Protein AF-A0A950SBV5-F1 (afdb_monomer_lite)

Radius of gyration: 19.67 Å; chains: 1; bounding box: 44×30×52 Å

Secondary structure (DSSP, 8-state):
-PEEEEEEE-TT-HHHHHHHHHHHHHHHHS---EEEEEEEGGG-HHHHHHHTT---EEEETTEEEEES---HHHHHHHHHHHHHHHHHHHSPPPP--TTPPPP-THHHHHHHHHH-TT-EEETTTEEEEEEE-SSHHHHHHHHHHHHHHHHHHT---EEEEETTEEEEEE-BTTTTB--HHHHHHHHHHT-

Sequence (191 aa):
MTHEVTFYTRRDCSLCDAAEAAVRAATVLHHLPLSISLVDIDDDPTLQAKFTDDVPVIYVDGVEAFRHRVTADELADWIAKREPRRSLAQETCVPCRGGVSPLKGKELTALAKELGGDWRIIDEHHLEKEFTFPDFAQALAFTNRIGAIAEEQGHHPDIYLAWGKVRVTIWTHKAGGLTRADFVLAAKMDQ

Foldseek 3Di:
DEKEKEWAAAPPDPLQVQAVVQCVVLCVPVVHRYDYHYHHQVVPPVSCVVCPPFDGFMDINNHGQDTSHDHSVRVNVSCVQLVLLVVLQPDAQDALDADDAQDDDPVVVVLCSSLDDPWDQDPQFKIKDKAFAQFQVVQVVLVVVLVVLCVRRVADWDWDGDTRMIMTIHARVSNRGHDSSRSSSSSNSVD

Structure (mmCIF, N/CA/C/O backbone):
data_AF-A0A950SBV5-F1
#
_entry.id   AF-A0A950SBV5-F1
#
loop_
_atom_site.group_PDB
_atom_site.id
_atom_site.type_symbol
_atom_site.label_atom_id
_atom_site.label_alt_id
_atom_site.label_comp_id
_atom_site.label_asym_id
_atom_site.label_entity_id
_atom_site.label_seq_id
_atom_site.pdbx_PDB_ins_code
_atom_site.Cartn_x
_atom_site.Cartn_y
_atom_site.Cartn_z
_atom_site.occupancy
_atom_site.B_iso_or_equiv
_atom_site.auth_seq_id
_atom_site.auth_comp_id
_atom_site.auth_asym_id
_atom_site.auth_atom_id
_atom_site.pdbx_PDB_model_num
ATOM 1 N N . MET A 1 1 ? 9.958 -13.978 6.511 1.00 72.88 1 MET A N 1
ATOM 2 C CA . MET A 1 1 ? 9.046 -14.169 5.361 1.00 72.88 1 MET A CA 1
ATOM 3 C C . MET A 1 1 ? 9.849 -13.906 4.106 1.00 72.88 1 MET A C 1
ATOM 5 O O . MET A 1 1 ? 10.695 -13.036 4.183 1.00 72.88 1 MET A O 1
ATOM 9 N N . THR A 1 2 ? 9.664 -14.651 3.017 1.00 88.00 2 THR A N 1
ATOM 10 C CA . THR A 1 2 ? 10.448 -14.440 1.785 1.00 88.00 2 THR A CA 1
ATOM 11 C C . THR A 1 2 ? 9.828 -13.318 0.951 1.00 88.00 2 THR A C 1
ATOM 13 O O . THR A 1 2 ? 8.622 -13.355 0.718 1.00 88.00 2 THR A O 1
ATOM 16 N N . HIS A 1 3 ? 10.623 -12.343 0.508 1.00 91.44 3 HIS A N 1
ATOM 17 C CA . HIS A 1 3 ? 10.165 -11.279 -0.393 1.00 91.44 3 HIS A CA 1
ATOM 18 C C . HIS A 1 3 ? 10.291 -11.707 -1.849 1.00 91.44 3 HIS A C 1
ATOM 20 O O . HIS A 1 3 ? 11.324 -12.248 -2.249 1.00 91.44 3 HIS A O 1
ATOM 26 N N . GLU A 1 4 ? 9.267 -11.439 -2.649 1.00 94.56 4 GLU A N 1
ATOM 27 C CA . GLU A 1 4 ? 9.317 -11.690 -4.088 1.00 94.56 4 GLU A CA 1
ATOM 28 C C . GLU A 1 4 ? 9.929 -10.485 -4.792 1.00 94.56 4 GLU A C 1
ATOM 30 O O . GLU A 1 4 ? 9.439 -9.368 -4.655 1.00 94.56 4 GLU A O 1
ATOM 35 N N . VAL A 1 5 ? 10.999 -10.699 -5.552 1.00 97.19 5 VAL A N 1
ATOM 36 C CA . VAL A 1 5 ? 11.679 -9.648 -6.308 1.00 97.19 5 VAL A CA 1
ATOM 37 C C . VAL A 1 5 ? 11.631 -10.000 -7.785 1.00 97.19 5 VAL A C 1
ATOM 39 O O . VAL A 1 5 ? 12.221 -10.989 -8.211 1.00 97.19 5 VAL A O 1
ATOM 42 N N . THR A 1 6 ? 10.932 -9.192 -8.575 1.00 97.94 6 THR A N 1
ATOM 43 C CA . THR A 1 6 ? 10.870 -9.350 -10.032 1.00 97.94 6 THR A CA 1
ATOM 44 C C . THR A 1 6 ? 11.693 -8.262 -10.695 1.00 97.94 6 THR A C 1
ATOM 46 O O . THR A 1 6 ? 11.443 -7.076 -10.486 1.00 97.94 6 THR A O 1
ATOM 49 N N . PHE A 1 7 ? 12.653 -8.667 -11.514 1.00 97.81 7 PHE A N 1
ATOM 50 C CA . PHE A 1 7 ? 13.389 -7.773 -12.389 1.00 97.81 7 PHE A CA 1
ATOM 51 C C . PHE A 1 7 ? 12.789 -7.827 -13.782 1.00 97.81 7 PHE A C 1
ATOM 53 O O . PHE A 1 7 ? 12.691 -8.900 -14.370 1.00 97.81 7 PHE A O 1
ATOM 60 N N . TYR A 1 8 ? 12.466 -6.664 -14.326 1.00 97.88 8 TYR A N 1
ATOM 61 C CA . TYR A 1 8 ? 12.305 -6.491 -15.760 1.00 97.88 8 TYR A CA 1
ATOM 62 C C . TYR A 1 8 ? 13.653 -6.068 -16.323 1.00 97.88 8 TYR A C 1
ATOM 64 O O . TYR A 1 8 ? 14.152 -4.988 -16.000 1.00 97.88 8 TYR A O 1
ATOM 72 N N . THR A 1 9 ? 14.260 -6.957 -17.095 1.00 96.94 9 THR A N 1
ATOM 73 C CA . THR A 1 9 ? 15.586 -6.813 -17.692 1.00 96.94 9 THR A CA 1
ATOM 74 C C . THR A 1 9 ? 15.463 -6.786 -19.208 1.00 96.94 9 THR A C 1
ATOM 76 O O . THR A 1 9 ? 14.376 -6.930 -19.755 1.00 96.94 9 THR A O 1
ATOM 79 N N . ARG A 1 10 ? 16.582 -6.580 -19.892 1.00 96.12 10 ARG A N 1
ATOM 80 C CA . ARG A 1 10 ? 16.693 -6.715 -21.346 1.00 96.12 10 ARG A CA 1
ATOM 81 C C . ARG A 1 10 ? 18.015 -7.384 -21.685 1.00 96.12 10 ARG A C 1
ATOM 83 O O . ARG A 1 10 ? 18.909 -7.438 -20.829 1.00 96.12 10 ARG A O 1
ATOM 90 N N . ARG A 1 11 ? 18.179 -7.816 -22.931 1.00 93.88 11 ARG A N 1
ATOM 91 C CA . ARG A 1 11 ? 19.435 -8.424 -23.390 1.00 93.88 11 ARG A CA 1
ATOM 92 C C . ARG A 1 11 ? 20.586 -7.419 -23.365 1.00 93.88 11 ARG A C 1
ATOM 94 O O . ARG A 1 11 ? 20.391 -6.223 -23.569 1.00 93.88 11 ARG A O 1
ATOM 101 N N . ASP A 1 12 ? 21.789 -7.922 -23.095 1.00 92.00 12 ASP A N 1
ATOM 102 C CA . ASP A 1 12 ? 23.040 -7.149 -23.095 1.00 92.00 12 ASP A CA 1
ATOM 103 C C . ASP A 1 12 ? 23.022 -5.900 -22.179 1.00 92.00 12 ASP A C 1
ATOM 105 O O . ASP A 1 12 ? 23.583 -4.848 -22.492 1.00 92.00 12 ASP A O 1
ATOM 109 N N . CYS A 1 13 ? 22.379 -6.014 -21.013 1.00 92.88 13 CYS A N 1
ATOM 110 C CA . CYS A 1 13 ? 22.177 -4.919 -20.066 1.00 92.88 13 CYS A CA 1
ATOM 111 C C . CYS A 1 13 ? 23.110 -5.007 -18.846 1.00 92.88 13 CYS A C 1
ATOM 113 O O . CYS A 1 13 ? 22.784 -5.621 -17.833 1.00 92.88 13 CYS A O 1
ATOM 115 N N . SER A 1 14 ? 24.230 -4.282 -18.878 1.00 94.31 14 SER A N 1
ATOM 116 C CA . SER A 1 14 ? 25.184 -4.244 -17.753 1.00 94.31 14 SER A CA 1
ATOM 117 C C . SER A 1 14 ? 24.608 -3.647 -16.461 1.00 94.31 14 SER A C 1
ATOM 119 O O . SER A 1 14 ? 25.021 -4.011 -15.360 1.00 94.31 14 SER A O 1
ATOM 121 N N . LEU A 1 15 ? 23.634 -2.736 -16.573 1.00 95.44 15 LEU A N 1
ATOM 122 C CA . LEU A 1 15 ? 22.909 -2.205 -15.415 1.00 95.44 15 LEU A CA 1
ATOM 123 C C . LEU A 1 15 ? 22.036 -3.276 -14.754 1.00 95.44 15 LEU A C 1
ATOM 125 O O . LEU A 1 15 ? 21.903 -3.279 -13.532 1.00 95.44 15 LEU A O 1
ATOM 129 N N . CYS A 1 16 ? 21.472 -4.188 -15.547 1.00 95.06 16 CYS A N 1
ATOM 130 C CA . CYS A 1 16 ? 20.655 -5.293 -15.066 1.00 95.06 16 CYS A CA 1
ATOM 131 C C . CYS A 1 16 ? 21.517 -6.266 -14.257 1.00 95.06 16 CYS A C 1
ATOM 133 O O . CYS A 1 16 ? 21.164 -6.574 -13.119 1.00 95.06 16 CYS A O 1
ATOM 135 N N . ASP A 1 17 ? 22.696 -6.624 -14.775 1.00 95.94 17 ASP A N 1
ATOM 136 C CA . ASP A 1 17 ? 23.667 -7.471 -14.071 1.00 95.94 17 ASP A CA 1
ATOM 137 C C . ASP A 1 17 ? 24.111 -6.844 -12.740 1.00 95.94 17 ASP A C 1
ATOM 139 O O . ASP A 1 17 ? 24.141 -7.503 -11.698 1.00 95.94 17 ASP A O 1
ATOM 143 N N . ALA A 1 18 ? 24.435 -5.545 -12.754 1.00 96.00 18 ALA A N 1
ATOM 144 C CA . ALA A 1 18 ? 24.877 -4.825 -11.563 1.00 9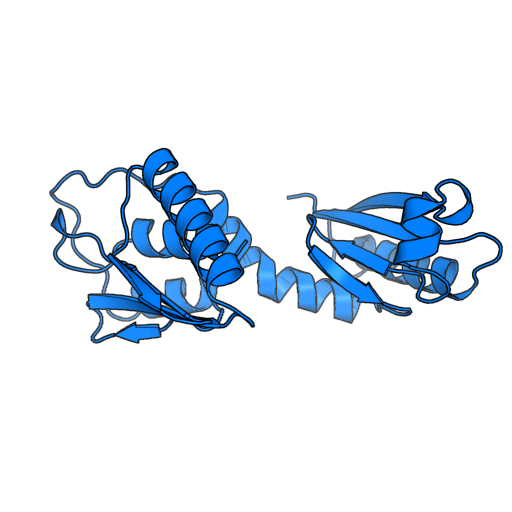6.00 18 ALA A CA 1
ATOM 145 C C . ALA A 1 18 ? 23.778 -4.749 -10.490 1.00 96.00 18 ALA A C 1
ATOM 147 O O . ALA A 1 18 ? 24.050 -4.958 -9.305 1.00 96.00 18 ALA A O 1
ATOM 148 N N . ALA A 1 19 ? 22.538 -4.467 -10.895 1.00 96.19 19 ALA A N 1
ATOM 149 C CA . ALA A 1 19 ? 21.404 -4.402 -9.984 1.00 96.19 19 ALA A CA 1
ATOM 150 C C . ALA A 1 19 ? 21.050 -5.782 -9.411 1.00 96.19 19 ALA A C 1
ATOM 152 O O . ALA A 1 19 ? 20.819 -5.905 -8.209 1.00 96.19 19 ALA A O 1
ATOM 153 N N . GLU A 1 20 ? 21.055 -6.830 -10.238 1.00 96.50 20 GLU A N 1
ATOM 154 C CA . GLU A 1 20 ? 20.831 -8.201 -9.780 1.00 96.50 20 GLU A CA 1
ATOM 155 C C . GLU A 1 20 ? 21.898 -8.619 -8.762 1.00 96.50 20 GLU A C 1
ATOM 157 O O . GLU A 1 20 ? 21.564 -9.135 -7.694 1.00 96.50 20 GLU A O 1
ATOM 162 N N . ALA A 1 21 ? 23.176 -8.344 -9.044 1.00 96.81 21 ALA A N 1
ATOM 163 C CA . ALA A 1 21 ? 24.270 -8.627 -8.122 1.00 96.81 21 ALA A CA 1
ATOM 164 C C . ALA A 1 21 ? 24.091 -7.904 -6.776 1.00 96.81 21 ALA A C 1
ATOM 166 O O . ALA A 1 21 ? 24.292 -8.514 -5.724 1.00 96.81 21 ALA A O 1
ATOM 167 N N . ALA A 1 22 ? 23.664 -6.638 -6.791 1.00 96.62 22 ALA A N 1
ATOM 168 C CA . ALA A 1 22 ? 23.399 -5.871 -5.577 1.00 96.62 22 ALA A CA 1
ATOM 169 C C . ALA A 1 22 ? 22.240 -6.454 -4.747 1.00 96.62 22 ALA A C 1
ATOM 171 O O . ALA A 1 22 ? 22.369 -6.615 -3.533 1.00 96.62 22 ALA A O 1
ATOM 172 N N . VAL A 1 23 ? 21.131 -6.838 -5.387 1.00 96.12 23 VAL A N 1
ATOM 173 C CA . VAL A 1 23 ? 19.997 -7.481 -4.699 1.00 96.12 23 VAL A CA 1
ATOM 174 C C . VAL A 1 23 ? 20.377 -8.858 -4.163 1.00 96.12 23 VAL A C 1
ATOM 176 O O . VAL A 1 23 ? 20.038 -9.19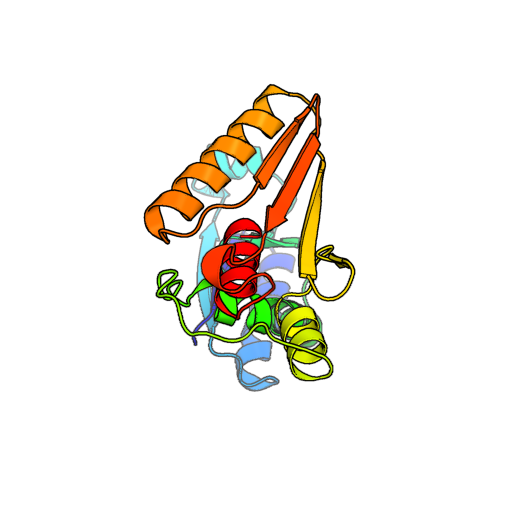5 -3.029 1.00 96.12 23 VAL A O 1
ATOM 179 N N . ARG A 1 24 ? 21.138 -9.652 -4.926 1.00 96.38 24 ARG A N 1
ATOM 180 C CA . ARG A 1 24 ? 21.679 -10.928 -4.438 1.00 96.38 24 ARG A CA 1
ATOM 181 C C . ARG A 1 24 ? 22.599 -10.719 -3.241 1.00 96.38 24 ARG A C 1
ATOM 183 O O . ARG A 1 24 ? 22.489 -11.471 -2.275 1.00 96.38 24 ARG A O 1
ATOM 190 N N . ALA A 1 25 ? 23.445 -9.689 -3.245 1.00 95.62 25 ALA A N 1
ATOM 191 C CA . ALA A 1 25 ? 24.296 -9.363 -2.103 1.00 95.62 25 ALA A CA 1
ATOM 192 C C . ALA A 1 25 ? 23.479 -9.046 -0.840 1.00 95.62 25 ALA A C 1
ATOM 194 O O . ALA A 1 25 ? 23.894 -9.424 0.255 1.00 95.62 25 ALA A O 1
ATOM 195 N N . ALA A 1 26 ? 22.291 -8.449 -0.976 1.00 94.38 26 ALA A N 1
ATOM 196 C CA . ALA A 1 26 ? 21.411 -8.159 0.156 1.00 94.38 26 ALA A CA 1
ATOM 197 C C . ALA A 1 26 ? 20.952 -9.425 0.912 1.00 94.38 26 ALA A C 1
ATOM 199 O O . ALA A 1 26 ? 20.770 -9.381 2.130 1.00 94.38 26 ALA A O 1
ATOM 200 N N . THR A 1 27 ? 20.848 -10.574 0.228 1.00 93.00 27 THR A N 1
ATOM 201 C CA . THR A 1 27 ? 20.530 -11.866 0.875 1.00 93.00 27 THR A CA 1
ATOM 202 C C . THR A 1 27 ? 21.600 -12.305 1.873 1.00 93.00 27 THR A C 1
ATOM 204 O O . THR A 1 27 ? 21.295 -12.953 2.872 1.00 93.00 27 THR A O 1
ATOM 207 N N . VAL A 1 28 ? 22.854 -11.919 1.628 1.00 93.81 28 VAL A N 1
ATOM 208 C CA . VAL A 1 28 ? 24.001 -12.264 2.470 1.00 93.81 28 VAL A CA 1
ATOM 209 C C . VAL A 1 28 ? 24.265 -11.164 3.491 1.00 93.81 28 VAL A C 1
ATOM 211 O O . VAL A 1 28 ? 24.348 -11.452 4.680 1.00 93.81 28 VAL A O 1
ATOM 214 N N . LEU A 1 29 ? 24.374 -9.912 3.036 1.00 93.50 29 LEU A N 1
ATOM 215 C CA . LEU A 1 29 ? 24.766 -8.769 3.865 1.00 93.50 29 LEU A CA 1
ATOM 216 C C . LEU A 1 29 ? 23.705 -8.392 4.905 1.00 93.50 29 LEU A C 1
ATOM 218 O O . LEU A 1 29 ? 24.055 -8.004 6.016 1.00 93.50 29 LEU A O 1
ATOM 222 N N . HIS A 1 30 ? 22.423 -8.541 4.562 1.00 93.50 30 HIS A N 1
ATOM 223 C CA . HIS A 1 30 ? 21.299 -8.184 5.434 1.00 93.50 30 HIS A CA 1
ATOM 224 C C . HIS A 1 30 ? 20.448 -9.393 5.835 1.00 93.50 30 HIS A C 1
ATOM 226 O O . HIS A 1 30 ? 19.394 -9.222 6.441 1.00 93.50 30 HIS A O 1
ATOM 232 N N . HIS A 1 31 ? 20.887 -10.613 5.501 1.00 91.81 31 HIS A N 1
ATOM 233 C CA . HIS A 1 31 ? 20.150 -11.854 5.762 1.00 91.81 31 HIS A CA 1
ATOM 234 C C . HIS A 1 31 ? 18.707 -11.839 5.232 1.00 91.81 31 HIS A C 1
ATOM 236 O O . HIS A 1 31 ? 17.817 -12.453 5.823 1.00 91.81 31 HIS A O 1
ATOM 242 N N . LEU A 1 32 ? 18.466 -11.134 4.122 1.00 89.12 32 LEU A N 1
ATOM 243 C CA . LEU A 1 32 ? 17.132 -10.992 3.553 1.00 89.12 32 LEU A CA 1
ATOM 244 C C . LEU A 1 32 ? 16.750 -12.251 2.760 1.00 89.12 32 LEU A C 1
ATOM 246 O O . LEU A 1 32 ? 17.399 -12.567 1.760 1.00 89.12 32 LEU A O 1
ATOM 250 N N . PRO A 1 33 ? 15.693 -12.979 3.152 1.00 91.88 33 PRO A N 1
ATOM 251 C CA . PRO A 1 33 ? 15.174 -14.074 2.341 1.00 91.88 33 PRO A CA 1
ATOM 252 C C . PRO A 1 33 ? 14.456 -13.506 1.106 1.00 91.88 33 PRO A C 1
ATOM 254 O O . PRO A 1 33 ? 13.356 -12.964 1.213 1.00 91.88 33 PRO A O 1
ATOM 257 N N . LEU A 1 34 ? 15.064 -13.640 -0.076 1.00 95.12 34 LEU A N 1
ATOM 258 C CA . LEU A 1 34 ? 14.518 -13.144 -1.345 1.00 95.12 34 LEU A CA 1
ATOM 259 C C . LEU A 1 34 ? 14.254 -14.296 -2.326 1.00 95.12 34 LEU A C 1
ATOM 261 O O . LEU A 1 34 ? 15.074 -15.203 -2.464 1.00 95.12 34 LEU A O 1
ATOM 265 N N . SER A 1 35 ? 13.134 -14.228 -3.042 1.00 96.19 35 SER A N 1
ATOM 266 C CA . SER A 1 35 ? 12.818 -15.052 -4.212 1.00 96.19 35 SER A CA 1
ATOM 267 C C . SER A 1 35 ? 12.930 -14.172 -5.453 1.00 96.19 35 SER A C 1
ATOM 269 O O . SER A 1 35 ? 12.118 -13.269 -5.634 1.00 96.19 35 SER A O 1
ATOM 271 N N . ILE A 1 36 ? 13.965 -14.382 -6.271 1.00 96.88 36 ILE A N 1
ATOM 272 C CA . ILE A 1 36 ? 14.286 -13.506 -7.409 1.00 96.88 36 ILE A CA 1
ATOM 273 C C . ILE A 1 36 ? 13.800 -14.141 -8.715 1.00 96.88 36 ILE A C 1
ATOM 275 O O . ILE A 1 36 ? 14.176 -15.272 -9.024 1.00 96.88 36 ILE A O 1
ATOM 279 N N . SER A 1 37 ? 13.029 -13.385 -9.495 1.00 97.31 37 SER A N 1
ATOM 280 C CA . SER A 1 37 ? 12.593 -13.721 -10.853 1.00 97.31 37 SER A CA 1
ATOM 281 C C . SER A 1 37 ? 13.097 -12.676 -11.845 1.00 97.31 37 SER A C 1
ATOM 283 O O . SER A 1 37 ? 13.049 -11.479 -11.561 1.00 97.31 37 SER A O 1
ATOM 285 N N . LEU A 1 38 ? 13.557 -13.121 -13.014 1.00 96.81 38 LEU A N 1
ATOM 286 C CA . LEU A 1 38 ? 14.021 -12.260 -14.102 1.00 96.81 38 LEU A CA 1
ATOM 287 C C . LEU A 1 38 ? 13.067 -12.399 -15.289 1.00 96.81 38 LEU A C 1
ATOM 289 O O . LEU A 1 38 ? 12.723 -13.515 -15.676 1.00 96.81 38 LEU A O 1
ATOM 293 N N . VAL A 1 39 ? 12.649 -11.272 -15.853 1.00 97.56 39 VAL A N 1
ATOM 294 C CA . VAL A 1 39 ? 11.755 -11.190 -17.009 1.00 97.56 39 VAL A CA 1
ATOM 295 C C . VAL A 1 39 ? 12.448 -10.356 -18.079 1.00 97.56 39 VAL A C 1
ATOM 297 O O . VAL A 1 39 ? 12.642 -9.158 -17.883 1.00 97.56 39 VAL A O 1
ATOM 300 N N . ASP A 1 40 ? 12.809 -10.987 -19.196 1.00 97.00 40 ASP A N 1
ATOM 301 C CA . ASP A 1 40 ? 13.353 -10.292 -20.365 1.00 97.00 40 ASP A CA 1
ATOM 302 C C . ASP A 1 40 ? 12.211 -9.583 -21.106 1.00 97.00 40 ASP A C 1
ATOM 304 O O . ASP A 1 40 ? 11.290 -10.221 -21.620 1.00 97.00 40 ASP A O 1
ATOM 308 N N . ILE A 1 41 ? 12.242 -8.251 -21.135 1.00 97.38 41 ILE A N 1
ATOM 309 C CA . ILE A 1 41 ? 11.216 -7.460 -21.819 1.00 97.38 41 ILE A CA 1
ATOM 310 C C . ILE A 1 41 ? 11.301 -7.597 -23.340 1.00 97.38 41 ILE A C 1
ATOM 312 O O . ILE A 1 41 ? 10.312 -7.320 -24.011 1.00 97.38 41 ILE A O 1
ATOM 316 N N . ASP A 1 42 ? 12.444 -8.015 -23.894 1.00 96.00 42 ASP A N 1
ATOM 317 C CA . ASP A 1 42 ? 12.611 -8.177 -25.342 1.00 96.00 42 ASP A CA 1
ATOM 318 C C . ASP A 1 42 ? 11.806 -9.372 -25.888 1.00 96.00 42 ASP A C 1
ATOM 320 O O . ASP A 1 42 ? 11.580 -9.466 -27.098 1.00 96.00 42 ASP A O 1
ATOM 324 N N . ASP A 1 43 ? 11.326 -10.255 -25.006 1.00 96.88 43 ASP A N 1
ATOM 325 C CA . ASP A 1 43 ? 10.461 -11.387 -25.349 1.00 96.88 43 ASP A CA 1
ATOM 326 C C . ASP A 1 43 ? 8.958 -11.023 -25.360 1.00 96.88 43 ASP A C 1
ATOM 328 O O . ASP A 1 43 ? 8.142 -11.806 -25.852 1.00 96.88 43 ASP A O 1
ATOM 332 N N . ASP A 1 44 ? 8.570 -9.839 -24.862 1.00 96.06 44 ASP A N 1
ATOM 333 C CA . ASP A 1 44 ? 7.174 -9.382 -24.793 1.00 96.06 44 ASP A CA 1
ATOM 334 C C . ASP A 1 44 ? 7.024 -7.940 -25.326 1.00 96.06 44 ASP A C 1
ATOM 336 O O . ASP A 1 44 ? 7.398 -6.979 -24.646 1.00 96.06 44 ASP A O 1
ATOM 340 N N . PRO A 1 45 ? 6.390 -7.739 -26.499 1.00 95.25 45 PRO A N 1
ATOM 341 C CA . PRO A 1 45 ? 6.183 -6.411 -27.084 1.00 95.25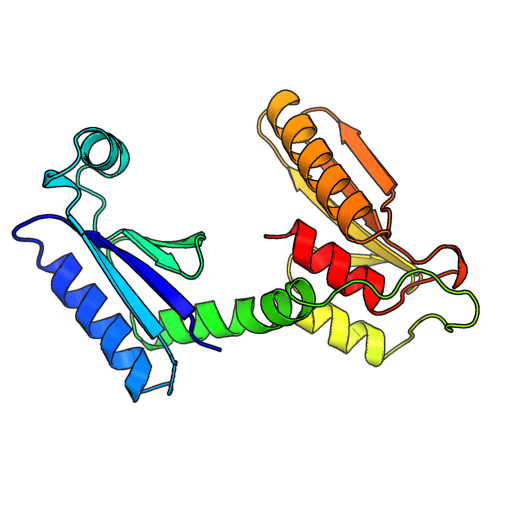 45 PRO A CA 1
ATOM 342 C C . PRO A 1 45 ? 5.442 -5.417 -26.176 1.00 95.25 45 PRO A C 1
ATOM 344 O O . PRO A 1 45 ? 5.651 -4.208 -26.275 1.00 95.25 45 PRO A O 1
ATOM 347 N N . THR A 1 46 ? 4.570 -5.902 -25.288 1.00 97.00 46 THR A N 1
ATOM 348 C CA . THR A 1 46 ? 3.832 -5.066 -24.331 1.00 97.00 46 THR A CA 1
ATOM 349 C C . THR A 1 46 ? 4.766 -4.549 -23.246 1.00 97.00 46 THR A C 1
ATOM 351 O O . THR A 1 46 ? 4.722 -3.366 -22.901 1.00 97.00 46 THR A O 1
ATOM 354 N N . LEU A 1 47 ? 5.629 -5.419 -22.714 1.00 95.00 47 LEU A N 1
ATOM 355 C CA . LEU A 1 47 ? 6.627 -5.035 -21.717 1.00 95.00 47 LEU A CA 1
ATOM 356 C C . LEU A 1 47 ? 7.710 -4.152 -22.333 1.00 95.00 47 LEU A C 1
ATOM 358 O O . LEU A 1 47 ? 8.095 -3.161 -21.714 1.00 95.00 47 LEU A O 1
ATOM 362 N N . GLN A 1 48 ? 8.126 -4.440 -23.566 1.00 95.56 48 GLN A N 1
ATOM 363 C CA . GLN A 1 48 ? 9.051 -3.597 -24.313 1.00 95.56 48 GLN A CA 1
ATOM 364 C C . GLN A 1 48 ? 8.482 -2.189 -24.522 1.00 95.56 48 GLN A C 1
ATOM 366 O O . GLN A 1 48 ? 9.168 -1.207 -24.257 1.00 95.56 48 GLN A O 1
ATOM 371 N N . ALA A 1 49 ? 7.212 -2.062 -24.917 1.00 93.69 49 ALA A N 1
ATOM 372 C CA . ALA A 1 49 ? 6.558 -0.759 -25.045 1.00 93.69 49 ALA A CA 1
ATOM 373 C C . ALA A 1 49 ? 6.400 -0.035 -23.696 1.00 93.69 49 ALA A C 1
ATOM 375 O O . ALA A 1 49 ? 6.463 1.192 -23.644 1.00 93.69 49 ALA A O 1
ATOM 376 N N . LYS A 1 50 ? 6.191 -0.782 -22.603 1.00 94.06 50 LYS A N 1
ATOM 377 C CA . LYS A 1 50 ? 6.026 -0.225 -21.254 1.00 94.06 50 LYS A CA 1
ATOM 378 C C . LYS A 1 50 ? 7.338 0.293 -20.667 1.00 94.06 50 LYS A C 1
ATOM 380 O O . LYS A 1 50 ? 7.339 1.347 -20.036 1.00 94.06 50 LYS A O 1
ATOM 385 N N . PHE A 1 51 ? 8.414 -0.477 -20.792 1.00 94.06 51 PHE A N 1
ATOM 386 C CA . PHE A 1 51 ? 9.670 -0.220 -20.088 1.00 94.06 51 PHE A CA 1
ATOM 387 C C . PHE A 1 51 ? 10.773 0.322 -20.992 1.00 94.06 51 PHE A C 1
ATOM 389 O O . PHE A 1 51 ? 11.641 1.025 -20.496 1.00 94.06 51 PHE A O 1
ATOM 396 N N . THR A 1 52 ? 10.705 0.095 -22.302 1.00 92.88 52 THR A N 1
ATOM 397 C CA . THR A 1 52 ? 11.640 0.623 -23.306 1.00 92.88 52 THR A CA 1
ATOM 398 C C . THR A 1 52 ? 13.112 0.462 -22.892 1.00 92.88 52 THR A C 1
ATOM 400 O O . THR A 1 52 ? 13.578 -0.665 -22.732 1.00 92.88 52 THR A O 1
ATOM 403 N N . ASP A 1 53 ? 13.841 1.561 -22.691 1.00 91.25 53 ASP A N 1
ATOM 404 C CA . ASP A 1 53 ? 15.235 1.563 -22.243 1.00 91.25 53 ASP A CA 1
ATOM 405 C C . ASP A 1 53 ? 15.382 1.749 -20.718 1.00 91.25 53 ASP A C 1
ATOM 407 O O . ASP A 1 53 ? 16.494 1.661 -20.196 1.00 91.25 53 ASP A O 1
ATOM 411 N N . ASP A 1 54 ? 14.279 1.947 -19.989 1.00 93.81 54 ASP A N 1
ATOM 412 C CA . ASP A 1 54 ? 14.242 2.223 -18.545 1.00 93.81 54 ASP A CA 1
ATOM 413 C C . ASP A 1 54 ? 14.386 0.949 -17.692 1.00 93.81 54 ASP A C 1
ATOM 415 O O . ASP A 1 54 ? 13.640 0.741 -16.734 1.00 93.81 54 ASP A O 1
ATOM 419 N N . VAL A 1 55 ? 15.333 0.071 -18.027 1.00 94.00 55 VAL A N 1
ATOM 420 C CA . VAL A 1 55 ? 15.621 -1.175 -17.295 1.00 94.00 55 VAL A CA 1
ATOM 421 C C . VAL A 1 55 ? 17.004 -1.137 -16.619 1.00 94.00 55 VAL A C 1
ATOM 423 O O . VAL A 1 55 ? 17.897 -0.423 -17.077 1.00 94.00 55 VAL A O 1
ATOM 426 N N . PRO A 1 56 ? 17.234 -1.896 -15.530 1.00 96.81 56 PRO A N 1
ATOM 427 C CA . PRO A 1 56 ? 16.286 -2.779 -14.851 1.00 96.81 56 PRO A CA 1
ATOM 428 C C . PRO A 1 56 ? 15.176 -2.015 -14.121 1.00 96.81 56 PRO A C 1
ATOM 430 O O . PRO A 1 56 ? 15.440 -0.998 -13.476 1.00 96.81 56 PRO A O 1
ATOM 433 N N . VAL A 1 57 ? 13.949 -2.539 -14.170 1.00 97.62 57 VAL A N 1
ATOM 434 C CA . VAL A 1 57 ? 12.865 -2.127 -13.262 1.00 97.62 57 VAL A CA 1
ATOM 435 C C . VAL A 1 57 ? 12.643 -3.229 -12.247 1.00 97.62 57 VAL A C 1
ATOM 437 O O . VAL A 1 57 ? 12.410 -4.378 -12.616 1.00 97.62 57 VAL A O 1
ATOM 440 N N . ILE A 1 58 ? 12.718 -2.883 -10.968 1.00 97.69 58 ILE A N 1
ATOM 441 C CA . ILE A 1 58 ? 12.685 -3.850 -9.877 1.00 97.69 58 ILE A CA 1
ATOM 442 C C . ILE A 1 58 ? 11.380 -3.681 -9.125 1.00 97.69 58 ILE A C 1
ATOM 444 O O . ILE A 1 58 ? 11.103 -2.616 -8.572 1.00 97.69 58 ILE A O 1
ATOM 448 N N . TYR A 1 59 ? 10.601 -4.750 -9.083 1.00 96.25 59 TYR A N 1
ATOM 449 C CA . TYR A 1 59 ? 9.405 -4.856 -8.268 1.00 96.25 59 TYR A CA 1
ATOM 450 C C . TYR A 1 59 ? 9.727 -5.705 -7.045 1.00 96.25 59 TYR A C 1
ATOM 452 O O . TYR A 1 59 ? 10.302 -6.781 -7.183 1.00 96.25 59 TYR A O 1
ATOM 460 N N . VAL A 1 60 ? 9.338 -5.239 -5.862 1.00 94.12 60 VAL A N 1
ATOM 461 C CA . VAL A 1 60 ? 9.431 -5.998 -4.612 1.00 94.12 60 VAL A CA 1
ATOM 462 C C . VAL A 1 60 ? 8.018 -6.168 -4.077 1.00 94.12 60 VAL A C 1
ATOM 464 O O . VAL A 1 60 ? 7.308 -5.186 -3.859 1.00 94.12 60 VAL A O 1
ATOM 467 N N . ASP A 1 61 ? 7.594 -7.419 -3.918 1.00 89.38 61 ASP A N 1
ATOM 468 C CA . ASP A 1 61 ? 6.253 -7.804 -3.476 1.00 89.38 61 ASP A CA 1
ATOM 469 C C . ASP A 1 61 ? 5.131 -7.148 -4.301 1.00 89.38 61 ASP A C 1
ATOM 471 O O . ASP A 1 61 ? 4.121 -6.695 -3.766 1.00 89.38 61 ASP A O 1
ATOM 475 N N . GLY A 1 62 ? 5.337 -7.056 -5.619 1.00 86.88 62 GLY A N 1
ATOM 476 C CA . GLY A 1 62 ? 4.377 -6.473 -6.561 1.00 86.88 62 GLY A CA 1
ATOM 477 C C . GLY A 1 62 ? 4.403 -4.944 -6.663 1.00 86.88 62 GLY A C 1
ATOM 478 O O . GLY A 1 62 ? 3.710 -4.394 -7.517 1.00 86.88 62 GLY A O 1
ATOM 479 N N . VAL A 1 63 ? 5.227 -4.248 -5.871 1.00 87.56 63 VAL A N 1
ATOM 480 C CA . VAL A 1 63 ? 5.379 -2.786 -5.939 1.00 87.56 63 VAL A CA 1
ATOM 481 C C . VAL A 1 63 ? 6.675 -2.418 -6.646 1.00 87.56 63 VAL A C 1
ATOM 483 O O . VAL A 1 63 ? 7.741 -2.908 -6.282 1.00 87.56 63 VAL A O 1
ATOM 486 N N . GLU A 1 64 ? 6.600 -1.513 -7.622 1.00 93.69 64 GLU A N 1
ATOM 487 C CA . GLU A 1 64 ? 7.788 -0.947 -8.264 1.00 93.69 64 GLU A CA 1
ATOM 488 C C . GLU A 1 64 ? 8.641 -0.199 -7.228 1.00 93.69 64 GLU A C 1
ATOM 490 O O . GLU A 1 64 ? 8.216 0.807 -6.657 1.00 93.69 64 GLU A O 1
ATOM 495 N N . ALA A 1 65 ? 9.829 -0.729 -6.952 1.00 93.50 65 ALA A N 1
ATOM 496 C CA . ALA A 1 65 ? 10.696 -0.273 -5.876 1.00 93.50 65 ALA A CA 1
ATOM 497 C C . ALA A 1 65 ? 11.858 0.579 -6.396 1.00 93.50 65 ALA A C 1
ATOM 499 O O . ALA A 1 65 ? 12.168 1.612 -5.803 1.00 93.50 65 ALA A O 1
ATOM 500 N N . PHE A 1 66 ? 12.480 0.168 -7.508 1.00 96.69 66 PHE A N 1
ATOM 501 C CA . PHE A 1 66 ? 13.682 0.810 -8.044 1.00 96.69 66 PHE A CA 1
ATOM 502 C C . PHE A 1 66 ? 13.720 0.779 -9.573 1.00 96.69 66 PHE A C 1
ATOM 504 O O . PHE A 1 66 ? 13.157 -0.115 -10.209 1.00 96.69 66 PHE A O 1
ATOM 511 N N . ARG A 1 67 ? 14.453 1.735 -10.153 1.00 96.00 67 ARG A N 1
ATOM 512 C CA . ARG A 1 67 ? 14.804 1.774 -11.577 1.00 96.00 67 ARG A CA 1
ATOM 513 C C . ARG A 1 67 ? 16.292 2.019 -11.752 1.00 96.00 67 ARG A C 1
ATOM 515 O O . ARG A 1 67 ? 16.867 2.836 -11.033 1.00 96.00 67 ARG A O 1
ATOM 522 N N . HIS A 1 68 ? 16.884 1.359 -12.744 1.00 95.31 68 HIS A N 1
ATOM 523 C CA . HIS A 1 68 ? 18.278 1.472 -13.191 1.00 95.31 68 HIS A CA 1
ATOM 524 C C . HIS A 1 68 ? 19.333 0.971 -12.200 1.00 95.31 68 HIS A C 1
ATOM 526 O O . HIS A 1 68 ? 20.291 0.316 -12.606 1.00 95.31 68 HIS A O 1
ATOM 532 N N . ARG A 1 69 ? 19.210 1.315 -10.916 1.00 94.19 69 ARG A N 1
ATOM 533 C CA . ARG A 1 69 ? 20.181 0.998 -9.870 1.00 94.19 69 ARG A CA 1
ATOM 534 C C . ARG A 1 69 ? 19.488 0.727 -8.547 1.00 94.19 69 ARG A C 1
ATOM 536 O O . ARG A 1 69 ? 18.432 1.278 -8.254 1.00 94.19 69 ARG A O 1
ATOM 543 N N . VAL A 1 70 ? 20.144 -0.106 -7.758 1.00 96.75 70 VAL A N 1
ATOM 544 C CA . VAL A 1 70 ? 19.827 -0.390 -6.365 1.00 96.75 70 VAL A CA 1
ATOM 545 C C . VAL A 1 70 ? 21.105 -0.900 -5.709 1.00 96.75 70 VAL A C 1
ATOM 547 O O . VAL A 1 70 ? 21.906 -1.586 -6.348 1.00 96.75 70 VAL A O 1
ATOM 550 N N . THR A 1 71 ? 21.312 -0.565 -4.447 1.00 97.56 71 THR A N 1
ATOM 551 C CA . THR A 1 71 ? 22.337 -1.158 -3.586 1.00 97.56 71 THR A CA 1
ATOM 552 C C . THR A 1 71 ? 21.699 -2.113 -2.578 1.00 97.56 71 THR A C 1
ATOM 554 O O . THR A 1 71 ? 20.492 -2.071 -2.336 1.00 97.56 71 THR A O 1
ATOM 557 N N . ALA A 1 72 ? 22.507 -2.986 -1.973 1.00 96.06 72 ALA A N 1
ATOM 558 C CA . ALA A 1 72 ? 22.024 -3.898 -0.938 1.00 96.06 72 ALA A CA 1
ATOM 559 C C . ALA A 1 72 ? 21.403 -3.142 0.253 1.00 96.06 72 ALA A C 1
ATOM 561 O O . ALA A 1 72 ? 20.315 -3.511 0.698 1.00 96.06 72 ALA A O 1
ATOM 562 N N . ASP A 1 73 ? 22.047 -2.052 0.687 1.00 95.50 73 ASP A N 1
ATOM 563 C CA . ASP A 1 73 ? 21.565 -1.197 1.776 1.00 95.50 73 ASP A CA 1
ATOM 564 C C . ASP A 1 73 ? 20.254 -0.490 1.402 1.00 95.50 73 ASP A C 1
ATOM 566 O O . ASP A 1 73 ? 19.308 -0.491 2.184 1.00 95.50 73 ASP A O 1
ATOM 570 N N . GLU A 1 74 ? 20.149 0.065 0.187 1.00 95.62 74 GLU A N 1
ATOM 571 C CA . GLU A 1 74 ? 18.916 0.717 -0.282 1.00 95.62 74 GLU A CA 1
ATOM 572 C C . GLU A 1 74 ? 17.733 -0.254 -0.323 1.00 95.62 74 GLU A C 1
ATOM 574 O O . GLU A 1 74 ? 16.624 0.108 0.081 1.00 95.62 74 GLU A O 1
ATOM 579 N N . LEU A 1 75 ? 17.958 -1.490 -0.782 1.00 95.38 75 LEU A N 1
ATOM 580 C CA . LEU A 1 75 ? 16.931 -2.527 -0.768 1.00 95.38 75 LEU A CA 1
ATOM 581 C C . LEU A 1 75 ? 16.531 -2.890 0.666 1.00 95.38 75 LEU A C 1
ATOM 583 O O . LEU A 1 75 ? 15.337 -2.968 0.960 1.00 95.38 75 LEU A O 1
ATOM 587 N N . ALA A 1 76 ? 17.505 -3.098 1.553 1.00 93.12 76 ALA A N 1
ATOM 588 C CA . ALA A 1 76 ? 17.245 -3.440 2.946 1.00 93.12 76 ALA A CA 1
ATOM 589 C C . ALA A 1 76 ? 16.461 -2.337 3.664 1.00 93.12 76 ALA A C 1
ATOM 591 O O . ALA A 1 76 ? 15.454 -2.621 4.311 1.00 93.12 76 ALA A O 1
ATOM 592 N N . ASP A 1 77 ? 16.850 -1.077 3.478 1.00 91.25 77 ASP A N 1
ATOM 593 C CA . ASP A 1 77 ? 16.144 0.082 4.018 1.00 91.25 77 ASP A CA 1
ATOM 594 C C . ASP A 1 77 ? 14.718 0.194 3.473 1.00 91.25 77 ASP A C 1
ATOM 596 O O . ASP A 1 77 ? 13.789 0.539 4.210 1.00 91.25 77 ASP A O 1
ATOM 600 N N . TRP A 1 78 ? 14.522 -0.074 2.180 1.00 91.25 78 TRP A N 1
ATOM 601 C CA . TRP A 1 78 ? 13.200 -0.048 1.557 1.00 91.25 78 TRP A CA 1
ATOM 602 C C . TRP A 1 78 ? 12.290 -1.135 2.132 1.00 91.25 78 TRP A C 1
ATOM 604 O O . TRP A 1 78 ? 11.144 -0.847 2.489 1.00 91.25 78 TRP A O 1
ATOM 614 N N . ILE A 1 79 ? 12.811 -2.359 2.273 1.00 89.38 79 ILE A N 1
ATOM 615 C CA . ILE A 1 79 ? 12.089 -3.496 2.851 1.00 89.38 79 ILE A CA 1
ATOM 616 C C . ILE A 1 79 ? 11.762 -3.210 4.318 1.00 89.38 79 ILE A C 1
ATOM 618 O O . ILE A 1 79 ? 10.594 -3.260 4.693 1.00 89.38 79 ILE A O 1
ATOM 622 N N . ALA A 1 80 ? 12.738 -2.794 5.126 1.00 85.06 80 ALA A N 1
ATOM 623 C CA . ALA A 1 80 ? 12.549 -2.520 6.550 1.00 85.06 80 ALA A CA 1
ATOM 624 C C . ALA A 1 80 ? 11.514 -1.412 6.821 1.00 85.06 80 ALA A C 1
ATOM 626 O O . ALA A 1 80 ? 10.781 -1.464 7.809 1.00 85.06 80 ALA A O 1
ATOM 627 N N . LYS A 1 81 ? 11.406 -0.410 5.938 1.00 81.12 81 LYS A N 1
ATOM 628 C CA . LYS A 1 81 ? 10.383 0.648 6.041 1.00 81.12 81 LYS A CA 1
ATOM 629 C C . LYS A 1 81 ? 8.967 0.156 5.724 1.00 81.12 81 LYS A C 1
ATOM 631 O O . LYS A 1 81 ? 8.005 0.823 6.100 1.00 81.12 81 LYS A O 1
ATOM 636 N N . ARG A 1 82 ? 8.822 -0.970 5.020 1.00 77.81 82 ARG A N 1
ATOM 637 C CA . ARG A 1 82 ? 7.538 -1.489 4.515 1.00 77.81 82 ARG A CA 1
ATOM 638 C C . ARG A 1 82 ? 7.101 -2.800 5.170 1.00 77.81 82 ARG A C 1
ATOM 640 O O . ARG A 1 82 ? 5.902 -3.061 5.234 1.00 77.81 82 ARG A O 1
ATOM 647 N N . GLU A 1 83 ? 8.034 -3.593 5.691 1.00 73.50 83 GLU A N 1
ATOM 648 C CA . GLU A 1 83 ? 7.776 -4.851 6.401 1.00 73.50 83 GLU A CA 1
ATOM 649 C C . GLU A 1 83 ? 6.771 -4.712 7.554 1.00 73.50 83 GLU A C 1
ATOM 651 O O . GLU A 1 83 ? 5.830 -5.509 7.592 1.00 73.50 83 GLU A O 1
ATOM 656 N N . PRO A 1 84 ? 6.881 -3.711 8.455 1.00 68.75 84 PRO A N 1
ATOM 657 C CA . PRO A 1 84 ? 5.946 -3.567 9.571 1.00 68.75 84 PRO A CA 1
ATOM 658 C C . PRO A 1 84 ? 4.498 -3.388 9.095 1.00 68.75 84 PRO A C 1
ATOM 660 O O . PRO A 1 84 ? 3.587 -4.065 9.572 1.00 68.75 84 PRO A O 1
ATOM 663 N N . ARG A 1 85 ? 4.290 -2.568 8.056 1.00 75.44 85 ARG A N 1
ATOM 664 C CA . ARG A 1 85 ? 2.970 -2.3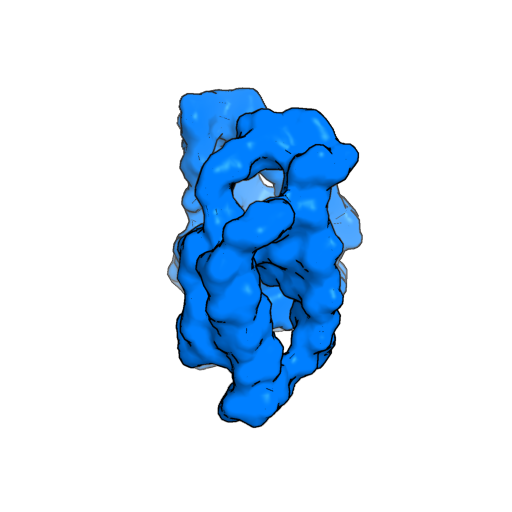91 7.440 1.00 75.44 85 ARG A CA 1
ATOM 665 C C . ARG A 1 85 ? 2.472 -3.682 6.801 1.00 75.44 85 ARG A C 1
ATOM 667 O O . ARG A 1 85 ? 1.294 -4.009 6.912 1.00 75.44 85 ARG A O 1
ATOM 674 N N . ARG A 1 86 ? 3.352 -4.428 6.130 1.00 72.25 86 ARG A N 1
ATOM 675 C CA . ARG A 1 86 ? 2.982 -5.696 5.491 1.00 72.25 86 ARG A CA 1
ATOM 676 C C . ARG A 1 86 ? 2.556 -6.744 6.519 1.00 72.25 86 ARG A C 1
ATOM 678 O O . ARG A 1 86 ? 1.590 -7.453 6.261 1.00 72.25 86 ARG A O 1
ATOM 685 N N . SER A 1 87 ? 3.217 -6.790 7.678 1.00 80.69 87 SER A N 1
ATOM 686 C CA . SER A 1 87 ? 2.821 -7.645 8.804 1.00 80.69 87 SER A CA 1
ATOM 687 C C . SER A 1 87 ? 1.393 -7.334 9.255 1.00 80.69 87 SER A C 1
ATOM 689 O O . SER A 1 87 ? 0.557 -8.234 9.274 1.00 80.69 87 SER A O 1
ATOM 691 N N . LEU A 1 88 ? 1.074 -6.056 9.508 1.00 83.56 88 LEU A N 1
ATOM 692 C CA . LEU A 1 88 ? -0.296 -5.639 9.834 1.00 83.56 88 LEU A CA 1
ATOM 693 C C . LEU A 1 88 ? -1.284 -6.022 8.730 1.00 83.56 88 LEU A C 1
ATOM 695 O O . LEU A 1 88 ? -2.357 -6.544 9.011 1.00 83.56 88 LEU A O 1
ATOM 699 N N . ALA A 1 89 ? -0.928 -5.800 7.467 1.00 82.44 89 ALA A N 1
ATOM 700 C CA . ALA A 1 89 ? -1.823 -6.058 6.348 1.00 82.44 89 ALA A CA 1
ATOM 701 C C . ALA A 1 89 ? -2.090 -7.557 6.093 1.00 82.44 89 ALA A C 1
ATOM 703 O O . ALA A 1 89 ? -3.074 -7.901 5.437 1.00 82.44 89 ALA A O 1
ATOM 704 N N . GLN A 1 90 ? -1.249 -8.460 6.603 1.00 83.25 90 GLN A N 1
ATOM 705 C CA . GLN A 1 90 ? -1.452 -9.912 6.516 1.00 83.25 90 GLN A CA 1
ATOM 706 C C . GLN A 1 90 ? -2.351 -10.464 7.626 1.00 83.25 90 GLN A C 1
ATOM 708 O O . GLN A 1 90 ? -2.879 -11.568 7.495 1.00 83.25 90 GLN A O 1
ATOM 713 N N . GLU A 1 91 ? -2.568 -9.709 8.701 1.00 83.94 91 GLU A N 1
ATOM 714 C CA . GLU A 1 91 ? -3.491 -10.111 9.757 1.00 83.94 91 GLU A CA 1
ATOM 715 C C . GLU A 1 91 ? -4.938 -10.119 9.247 1.00 83.94 91 GLU A C 1
ATOM 717 O O . GLU A 1 91 ? -5.316 -9.395 8.324 1.00 83.94 91 GLU A O 1
ATOM 722 N N . THR A 1 92 ? -5.774 -10.966 9.844 1.00 80.94 92 THR A N 1
ATOM 723 C CA . THR A 1 92 ? -7.226 -10.900 9.648 1.00 80.94 92 THR A CA 1
ATOM 724 C C . THR A 1 92 ? -7.801 -9.968 10.699 1.00 80.94 92 THR A C 1
ATOM 726 O O . THR A 1 92 ? -7.466 -10.098 11.880 1.00 80.94 92 THR A O 1
ATOM 729 N N . CYS A 1 93 ? -8.678 -9.047 10.300 1.00 78.81 93 CYS A N 1
ATOM 730 C CA . CYS A 1 93 ? -9.391 -8.232 11.274 1.00 78.81 93 CYS A CA 1
ATOM 731 C C . CYS A 1 93 ? -10.182 -9.151 12.206 1.00 78.81 93 CYS A C 1
ATOM 733 O O . CYS A 1 93 ? -11.013 -9.947 11.770 1.00 78.81 93 CYS A O 1
ATOM 735 N N . VAL A 1 94 ? -9.928 -9.047 13.510 1.00 74.12 94 VAL A N 1
ATOM 736 C CA . VAL A 1 94 ? -10.790 -9.701 14.490 1.00 74.12 94 VAL A CA 1
ATOM 737 C C . VAL A 1 94 ? -12.129 -8.963 14.437 1.00 74.12 94 VAL A C 1
ATOM 739 O O . VAL A 1 94 ? -12.142 -7.756 14.690 1.00 74.12 94 VAL A O 1
ATOM 742 N N . PRO A 1 95 ? -13.249 -9.641 14.114 1.00 62.94 95 PRO A N 1
ATOM 743 C CA . PRO A 1 95 ? -14.539 -8.980 13.987 1.00 62.94 95 PRO A CA 1
ATOM 744 C C . PRO A 1 95 ? -14.860 -8.199 15.252 1.00 62.94 95 PRO A C 1
ATOM 746 O O . PRO A 1 95 ? -14.545 -8.660 16.352 1.00 62.94 95 PRO A O 1
ATOM 749 N N . CYS A 1 96 ? -15.545 -7.066 15.100 1.00 63.56 96 CYS A N 1
ATOM 750 C CA . CYS A 1 96 ? -15.994 -6.227 16.205 1.00 63.56 96 CYS A CA 1
ATOM 751 C C . CYS A 1 96 ? -16.958 -7.005 17.129 1.00 63.56 96 CYS A C 1
ATOM 753 O O . CYS A 1 96 ? -18.189 -6.896 17.029 1.00 63.56 96 CYS A O 1
ATOM 755 N N . ARG A 1 97 ? -16.413 -7.816 18.038 1.00 62.56 97 ARG A N 1
ATOM 756 C CA . ARG A 1 97 ? -17.116 -8.396 19.180 1.00 62.56 97 ARG A CA 1
ATOM 757 C C . ARG A 1 97 ? -16.990 -7.370 20.301 1.00 62.56 97 ARG A C 1
ATOM 759 O O . ARG A 1 97 ? -15.896 -6.895 20.583 1.00 62.56 97 ARG A O 1
ATOM 766 N N . GLY A 1 98 ? -18.119 -6.948 20.868 1.00 62.28 98 GLY A N 1
ATOM 767 C CA . GLY A 1 98 ? -18.099 -5.993 21.979 1.00 62.28 98 GLY A CA 1
ATOM 768 C C . GLY A 1 98 ? -17.244 -6.516 23.140 1.00 62.28 98 GLY A C 1
ATOM 769 O O . GLY A 1 98 ? -17.095 -7.728 23.292 1.00 62.28 98 GLY A O 1
ATOM 770 N N . GLY A 1 99 ? -16.690 -5.606 23.944 1.00 69.88 99 GLY A N 1
ATOM 771 C CA . GLY A 1 99 ? -15.874 -5.949 25.118 1.00 69.88 99 GLY A CA 1
ATOM 772 C C . GLY A 1 99 ? -14.365 -5.732 24.962 1.00 69.88 99 GLY A C 1
ATOM 773 O O . GLY A 1 99 ? -13.628 -6.010 25.902 1.00 69.88 99 GLY A O 1
ATOM 774 N N . VAL A 1 100 ? -13.900 -5.217 23.820 1.00 79.50 100 VAL A N 1
ATOM 775 C CA . VAL A 1 100 ? -12.511 -4.760 23.651 1.00 79.50 100 VAL A CA 1
ATOM 776 C C . VAL A 1 100 ? -12.422 -3.281 24.020 1.00 79.50 100 VAL A C 1
ATOM 778 O O . VAL A 1 100 ? -13.167 -2.465 23.477 1.00 79.50 100 VAL A O 1
ATOM 781 N N . SER A 1 101 ? -11.518 -2.938 24.937 1.00 86.75 101 SER A N 1
ATOM 782 C CA . SER A 1 101 ? -11.230 -1.544 25.287 1.00 86.75 101 SER A CA 1
ATOM 783 C C . SER A 1 101 ? -10.405 -0.865 24.188 1.00 86.75 101 SER A C 1
ATOM 785 O O . SER A 1 101 ? -9.484 -1.496 23.662 1.00 86.75 101 SER A O 1
ATOM 787 N N . PRO A 1 102 ? -10.673 0.412 23.863 1.00 91.81 102 PRO A N 1
ATOM 788 C CA . PRO A 1 102 ? -9.827 1.176 22.958 1.00 91.81 102 PRO A CA 1
ATOM 789 C C . PRO A 1 102 ? -8.380 1.267 23.444 1.00 91.81 102 PRO A C 1
ATOM 791 O O . PRO A 1 102 ? -8.117 1.448 24.635 1.00 91.81 102 PRO A O 1
ATOM 794 N N . LEU A 1 103 ? -7.455 1.202 22.496 1.00 93.12 103 LEU A N 1
ATOM 795 C CA . LEU A 1 103 ? -6.031 1.429 22.696 1.00 93.12 103 LEU A CA 1
ATOM 796 C C . LEU A 1 103 ? -5.769 2.886 23.096 1.00 93.12 103 LEU A C 1
ATOM 798 O O . LEU A 1 103 ? -6.478 3.798 22.659 1.00 93.12 103 LEU A O 1
ATOM 802 N N . LYS A 1 104 ? -4.725 3.110 23.904 1.00 92.00 104 LYS A N 1
ATOM 803 C CA . LYS A 1 104 ? -4.319 4.438 24.392 1.00 92.00 104 LYS A CA 1
ATOM 804 C C . LYS A 1 104 ? -2.801 4.582 24.505 1.00 92.00 104 LYS A C 1
ATOM 806 O O . LYS A 1 104 ? -2.079 3.595 24.659 1.00 92.00 104 LYS A O 1
ATOM 811 N N . GLY A 1 105 ? -2.313 5.824 24.458 1.00 92.50 105 GLY A N 1
ATOM 812 C CA . GLY A 1 105 ? -0.924 6.171 24.754 1.00 92.50 105 GLY A CA 1
ATOM 813 C C . GLY A 1 105 ? 0.110 5.375 23.951 1.00 92.50 105 GLY A C 1
ATOM 814 O O . GLY A 1 105 ? 0.115 5.382 22.721 1.00 92.50 105 GLY A O 1
ATOM 815 N N . LYS A 1 106 ? 1.016 4.682 24.653 1.00 90.94 106 LYS A N 1
ATOM 816 C CA . LYS A 1 106 ? 2.186 4.025 24.041 1.00 90.94 106 LYS A CA 1
ATOM 817 C C . LYS A 1 106 ? 1.824 2.945 23.019 1.00 90.94 106 LYS A C 1
ATOM 819 O O . LYS A 1 106 ? 2.551 2.793 22.039 1.00 90.94 106 LYS A O 1
ATOM 824 N N . GLU A 1 107 ? 0.728 2.218 23.228 1.00 89.81 107 GLU A N 1
ATOM 825 C CA . GLU A 1 107 ? 0.284 1.168 22.302 1.00 89.81 107 GLU A CA 1
ATOM 826 C C . GLU A 1 107 ? -0.137 1.762 20.953 1.00 89.81 107 GLU A C 1
ATOM 828 O O . GLU A 1 107 ? 0.255 1.251 19.904 1.00 89.81 107 GLU A O 1
ATOM 833 N N . LEU A 1 108 ? -0.840 2.901 20.976 1.00 92.44 108 LEU A N 1
ATOM 834 C CA . LEU A 1 108 ? -1.198 3.642 19.766 1.00 92.44 108 LEU A CA 1
ATOM 835 C C . LEU A 1 108 ? 0.038 4.148 19.026 1.00 92.44 108 LEU A C 1
ATOM 837 O O . LEU A 1 108 ? 0.121 4.015 17.810 1.00 92.44 108 LEU A O 1
ATOM 841 N N . THR A 1 109 ? 1.014 4.710 19.744 1.00 89.31 109 THR A N 1
ATOM 842 C CA . THR A 1 109 ? 2.249 5.211 19.123 1.00 89.31 109 THR A CA 1
ATOM 843 C C . THR A 1 109 ? 3.043 4.092 18.446 1.00 89.31 109 THR A C 1
ATOM 845 O O . THR A 1 109 ? 3.577 4.295 17.356 1.00 89.31 109 THR A O 1
ATOM 848 N N . ALA A 1 110 ? 3.116 2.911 19.066 1.00 88.88 110 ALA A N 1
ATOM 849 C CA . ALA A 1 110 ? 3.800 1.758 18.486 1.00 88.88 110 ALA A CA 1
ATOM 850 C C . ALA A 1 110 ? 3.112 1.284 17.197 1.00 88.88 110 ALA A C 1
ATOM 852 O O . ALA A 1 110 ? 3.772 1.145 16.170 1.00 88.88 110 ALA A O 1
ATOM 853 N N . LEU A 1 111 ? 1.786 1.133 17.232 1.00 91.38 111 LEU A N 1
ATOM 854 C CA . LEU A 1 111 ? 0.986 0.733 16.074 1.00 91.38 111 LEU A CA 1
ATOM 855 C C . LEU A 1 111 ? 0.990 1.772 14.950 1.00 91.38 111 LEU A C 1
ATOM 857 O O . LEU A 1 111 ? 1.055 1.406 13.783 1.00 91.38 111 LEU A O 1
ATOM 861 N N . ALA A 1 112 ? 0.977 3.066 15.272 1.00 90.62 112 ALA A N 1
ATOM 862 C CA . ALA A 1 112 ? 1.108 4.123 14.271 1.00 90.62 112 ALA A CA 1
ATOM 863 C C . ALA A 1 112 ? 2.468 4.080 13.571 1.00 90.62 112 ALA A C 1
ATOM 865 O O . ALA A 1 112 ? 2.549 4.293 12.364 1.00 90.62 112 ALA A O 1
ATOM 866 N N . LYS A 1 113 ? 3.538 3.768 14.313 1.00 87.62 113 LYS A N 1
ATOM 867 C CA . LYS A 1 113 ? 4.870 3.578 13.734 1.00 87.62 113 LYS A CA 1
ATOM 868 C C . LYS A 1 113 ? 4.935 2.327 12.852 1.00 87.62 113 LYS A C 1
ATOM 870 O O . LYS A 1 113 ? 5.593 2.367 11.819 1.00 87.62 113 LYS A O 1
ATOM 875 N N . GLU A 1 114 ? 4.271 1.244 13.256 1.00 87.56 114 GLU A N 1
ATOM 876 C CA . GLU A 1 114 ? 4.167 -0.009 12.493 1.00 87.56 114 GLU A CA 1
ATOM 877 C C . GLU A 1 114 ? 3.362 0.181 11.196 1.00 87.56 114 GLU A C 1
ATOM 879 O O . GLU A 1 114 ? 3.802 -0.231 10.126 1.00 87.56 114 GLU A O 1
ATOM 884 N N . LEU A 1 115 ? 2.222 0.872 11.269 1.00 89.19 115 LEU A N 1
ATOM 885 C CA . LEU A 1 115 ? 1.396 1.226 10.114 1.00 89.19 115 LEU A CA 1
ATOM 886 C C . L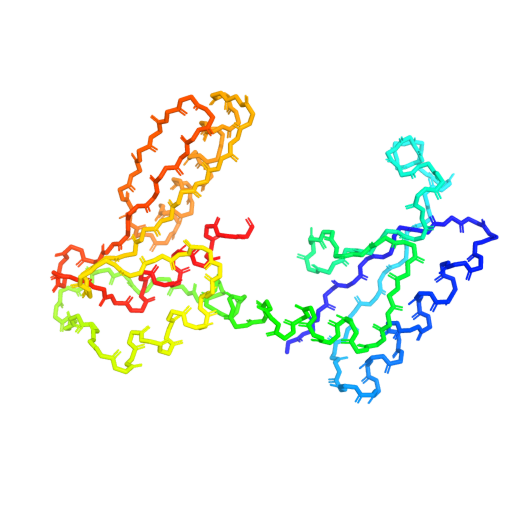EU A 1 115 ? 2.154 2.157 9.157 1.00 89.19 115 LEU A C 1
ATOM 888 O O . LEU A 1 115 ? 2.204 1.924 7.944 1.00 89.19 115 LEU A O 1
ATOM 892 N N . GLY A 1 116 ? 2.775 3.203 9.706 1.00 84.12 116 GLY A N 1
ATOM 893 C CA . GLY A 1 116 ? 3.437 4.251 8.941 1.00 84.12 116 GLY A CA 1
ATOM 894 C C . GLY A 1 116 ? 2.521 4.875 7.883 1.00 84.12 116 GLY A C 1
ATOM 895 O O . GLY A 1 116 ? 1.296 4.791 7.941 1.00 84.12 116 GLY A O 1
ATOM 896 N N . GLY A 1 117 ? 3.135 5.481 6.865 1.00 74.06 117 GLY A N 1
ATOM 897 C CA . GLY A 1 117 ? 2.381 6.194 5.829 1.00 74.06 117 GLY A CA 1
ATOM 898 C C . GLY A 1 117 ? 1.712 7.439 6.400 1.00 74.06 117 GLY A C 1
ATOM 899 O O . GLY A 1 117 ? 1.879 7.764 7.571 1.00 74.06 117 GLY A O 1
ATOM 900 N N . ASP A 1 118 ? 0.954 8.153 5.582 1.00 89.06 118 ASP A N 1
ATOM 901 C CA . ASP A 1 118 ? 0.357 9.428 6.001 1.00 89.06 118 ASP A CA 1
ATOM 902 C C . ASP A 1 118 ? -0.914 9.255 6.861 1.00 89.06 118 ASP A C 1
ATOM 904 O O . ASP A 1 118 ? -1.789 10.122 6.876 1.00 89.06 118 ASP A O 1
ATOM 908 N N . TRP A 1 119 ? -1.038 8.127 7.573 1.00 94.62 119 TRP A N 1
ATOM 909 C CA . TRP A 1 119 ? -2.117 7.870 8.523 1.00 94.62 119 TRP A CA 1
ATOM 910 C C . TRP A 1 119 ? -1.899 8.662 9.809 1.00 94.62 119 TRP A C 1
ATOM 912 O O . TRP A 1 119 ? -0.858 8.570 10.462 1.00 94.62 119 TRP A O 1
ATOM 922 N N . ARG A 1 120 ? -2.915 9.426 10.206 1.00 95.56 120 ARG A N 1
ATOM 923 C CA . ARG A 1 120 ? -2.891 10.262 11.408 1.00 95.56 120 ARG A CA 1
ATOM 924 C C . ARG A 1 120 ? -3.827 9.695 12.457 1.00 95.56 120 ARG A C 1
ATOM 926 O O . ARG A 1 120 ? -4.966 9.368 12.145 1.00 95.56 120 ARG A O 1
ATOM 933 N N . ILE A 1 121 ? -3.372 9.641 13.706 1.00 96.56 121 ILE A N 1
ATOM 934 C CA . ILE A 1 121 ? -4.262 9.424 14.849 1.00 96.56 121 ILE A CA 1
ATOM 935 C C . ILE A 1 121 ? -4.866 10.771 15.233 1.00 96.56 121 ILE A C 1
ATOM 937 O O . ILE A 1 121 ? -4.135 11.703 15.569 1.00 96.56 121 ILE A O 1
ATOM 941 N N . ILE A 1 122 ? -6.190 10.855 15.221 1.00 96.94 122 ILE A N 1
ATOM 942 C CA . ILE A 1 122 ? -6.939 12.039 15.633 1.00 96.94 122 ILE A CA 1
ATOM 943 C C . ILE A 1 122 ? -7.525 11.777 17.021 1.00 96.94 122 ILE A C 1
ATOM 945 O O . ILE A 1 122 ? -8.275 10.815 17.216 1.00 96.94 122 ILE A O 1
ATOM 949 N N . ASP A 1 123 ? -7.129 12.607 17.989 1.00 95.00 123 ASP A N 1
ATOM 950 C CA . ASP A 1 123 ? -7.619 12.622 19.377 1.00 95.00 123 ASP A CA 1
ATOM 951 C C . ASP A 1 123 ? -7.602 11.258 20.097 1.00 95.00 123 ASP A C 1
ATOM 953 O O . ASP A 1 123 ? -8.457 10.960 20.930 1.00 95.00 123 ASP A O 1
ATOM 957 N N . GLU A 1 124 ? -6.640 10.389 19.755 1.00 94.69 124 GLU A N 1
ATOM 958 C CA . GLU A 1 124 ? -6.582 8.988 20.215 1.00 94.69 124 GLU A CA 1
ATOM 959 C C . GLU A 1 124 ? -7.904 8.214 20.020 1.00 94.69 124 GLU A C 1
ATOM 961 O O . GLU A 1 124 ? -8.227 7.302 20.793 1.00 94.69 124 GLU A O 1
ATOM 966 N N . HIS A 1 125 ? -8.697 8.605 19.022 1.00 95.75 125 HIS A N 1
ATOM 967 C CA . HIS A 1 125 ? -10.027 8.061 18.773 1.00 95.75 125 HIS A CA 1
ATOM 968 C C . HIS A 1 125 ? -10.115 7.319 17.444 1.00 95.75 125 HIS A C 1
ATOM 970 O O . HIS A 1 125 ? -10.726 6.256 17.392 1.00 95.75 125 HIS A O 1
ATOM 976 N N . HIS A 1 126 ? -9.538 7.872 16.377 1.00 97.88 126 HIS A N 1
ATOM 977 C CA . HIS A 1 126 ? -9.642 7.303 15.036 1.00 97.88 126 HIS A CA 1
ATOM 978 C C . HIS A 1 126 ? -8.383 7.552 14.204 1.00 97.88 126 HIS A C 1
ATOM 980 O O . HIS A 1 126 ? -7.584 8.439 14.511 1.00 97.88 126 HIS A O 1
ATOM 986 N N . LEU A 1 127 ? -8.221 6.753 13.152 1.00 97.81 127 LEU A N 1
ATOM 987 C CA . LEU A 1 127 ? -7.225 6.953 12.109 1.00 97.81 127 LEU A CA 1
ATOM 988 C C . LEU A 1 127 ? -7.847 7.757 10.969 1.00 97.81 127 LEU A C 1
ATOM 990 O O . LEU A 1 127 ? -9.003 7.530 10.619 1.00 97.81 127 LEU A O 1
ATOM 994 N N . GLU A 1 128 ? -7.080 8.664 10.372 1.00 98.00 128 GLU A N 1
ATOM 995 C CA . GLU A 1 128 ? -7.477 9.404 9.175 1.00 98.00 128 GLU A CA 1
ATOM 996 C C . GLU A 1 128 ? -6.330 9.460 8.160 1.00 98.00 128 GLU A C 1
ATOM 998 O O . GLU A 1 128 ? -5.191 9.766 8.525 1.00 98.00 128 GLU A O 1
ATOM 1003 N N . LYS A 1 129 ? -6.635 9.217 6.882 1.00 97.38 129 LYS A N 1
ATOM 1004 C CA . LYS A 1 129 ? -5.721 9.463 5.759 1.00 97.38 129 LYS A CA 1
ATOM 1005 C C . LYS A 1 129 ? -6.471 10.002 4.549 1.00 97.38 129 LYS A C 1
ATOM 1007 O O . LYS A 1 129 ? -7.605 9.608 4.275 1.00 97.38 129 LYS A O 1
ATOM 1012 N N . GLU A 1 130 ? -5.818 10.897 3.818 1.00 97.56 130 GLU A N 1
ATOM 1013 C CA . GLU A 1 130 ? -6.300 11.427 2.546 1.00 97.56 130 GLU A CA 1
ATOM 1014 C C . GLU A 1 130 ? -5.444 10.894 1.392 1.00 97.56 130 GLU A C 1
ATOM 1016 O O . GLU A 1 130 ? -4.218 10.960 1.421 1.00 97.56 130 GLU A O 1
ATOM 1021 N N . PHE A 1 131 ? -6.112 10.367 0.372 1.00 96.00 131 PHE A N 1
ATOM 1022 C CA . PHE A 1 131 ? -5.532 9.866 -0.864 1.00 96.00 131 PHE A CA 1
ATOM 1023 C C . PHE A 1 131 ? -5.928 10.804 -2.003 1.00 96.00 131 PHE A C 1
ATOM 1025 O O . PHE A 1 131 ? -7.097 11.186 -2.114 1.00 96.00 131 PHE A O 1
ATOM 1032 N N . THR A 1 132 ? -4.968 11.160 -2.854 1.00 96.44 132 THR A N 1
ATOM 1033 C CA . THR A 1 132 ? -5.180 12.076 -3.981 1.00 96.44 132 THR A CA 1
ATOM 1034 C C . THR A 1 132 ? -5.054 11.344 -5.312 1.00 96.44 132 THR A C 1
ATOM 1036 O O . THR A 1 132 ? -4.253 10.425 -5.466 1.00 96.44 132 THR A O 1
ATOM 1039 N N . PHE A 1 133 ? -5.881 11.745 -6.271 1.00 96.31 133 PHE A N 1
ATOM 1040 C CA . PHE A 1 133 ? -6.012 11.142 -7.593 1.00 96.31 133 PHE A CA 1
ATOM 1041 C C . PHE A 1 133 ? -6.179 12.248 -8.640 1.00 96.31 133 PHE A C 1
ATOM 1043 O O . PHE A 1 133 ? -6.682 13.326 -8.319 1.00 96.31 133 PHE A O 1
ATOM 1050 N N . PRO A 1 134 ? -5.799 12.009 -9.903 1.00 93.69 134 PRO A N 1
ATOM 1051 C CA . PRO A 1 134 ? -5.911 13.028 -10.948 1.00 93.69 134 PRO A CA 1
ATOM 1052 C C . PRO A 1 134 ? -7.366 13.310 -11.372 1.00 93.69 134 PRO A C 1
ATOM 1054 O O . PRO A 1 134 ? -7.643 14.374 -11.922 1.00 93.69 134 PRO A O 1
ATOM 1057 N N . ASP A 1 135 ? -8.305 12.392 -11.112 1.00 93.00 135 ASP A N 1
ATOM 1058 C CA . ASP A 1 135 ? -9.714 12.523 -11.493 1.00 93.00 135 ASP A CA 1
ATOM 1059 C C . ASP A 1 135 ? -10.664 11.766 -10.540 1.00 93.00 135 ASP A C 1
ATOM 1061 O O . ASP A 1 135 ? -10.245 11.035 -9.637 1.00 93.00 135 ASP A O 1
ATOM 1065 N N . PHE A 1 136 ? -11.976 11.965 -10.715 1.00 98.00 136 PHE A N 1
ATOM 1066 C CA . PHE A 1 136 ? -13.000 11.290 -9.908 1.00 98.00 136 PHE A CA 1
ATOM 1067 C C . PHE A 1 136 ? -13.143 9.797 -10.210 1.00 98.00 136 PHE A C 1
ATOM 1069 O O . PHE A 1 136 ? -13.486 9.036 -9.309 1.00 98.00 136 PHE A O 1
ATOM 1076 N N . ALA A 1 137 ? -12.888 9.355 -11.443 1.00 97.81 137 ALA A N 1
ATOM 1077 C CA . ALA A 1 137 ? -13.043 7.950 -11.809 1.00 97.81 137 ALA A CA 1
ATOM 1078 C C . ALA A 1 137 ? -12.019 7.074 -11.070 1.00 97.81 137 ALA A C 1
ATOM 1080 O O . ALA A 1 137 ? -12.375 6.025 -10.535 1.00 97.81 137 ALA A O 1
ATOM 1081 N N . GLN A 1 138 ? -10.772 7.537 -10.963 1.00 95.62 138 GLN A N 1
ATOM 1082 C CA . GLN A 1 138 ? -9.708 6.868 -10.215 1.00 95.62 138 GLN A CA 1
ATOM 1083 C C . GLN A 1 138 ? -9.954 6.905 -8.705 1.00 95.62 138 GLN A C 1
ATOM 10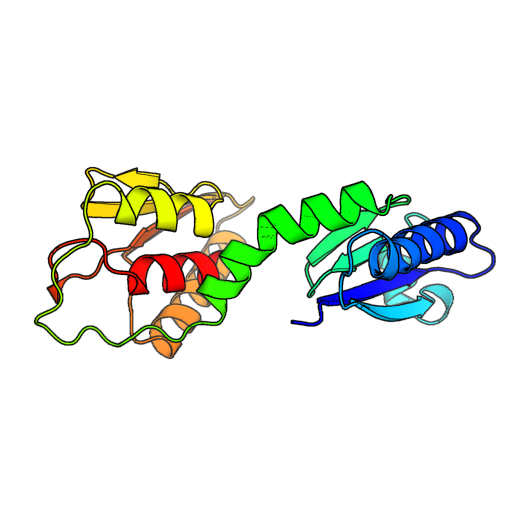85 O O . GLN A 1 138 ? -9.766 5.886 -8.037 1.00 95.62 138 GLN A O 1
ATOM 1090 N N . ALA A 1 139 ? -10.449 8.030 -8.178 1.00 98.12 139 ALA A N 1
ATOM 1091 C CA . ALA A 1 139 ? -10.861 8.130 -6.780 1.00 98.12 139 ALA A CA 1
ATOM 1092 C C . ALA A 1 139 ? -11.993 7.135 -6.451 1.00 98.12 139 ALA A C 1
ATOM 1094 O O . ALA A 1 139 ? -11.882 6.367 -5.498 1.00 98.12 139 ALA A O 1
ATOM 1095 N N . LEU A 1 140 ? -13.038 7.063 -7.285 1.00 98.44 140 LEU A N 1
ATOM 1096 C CA . LEU A 1 140 ? -14.137 6.106 -7.129 1.00 98.44 140 LEU A CA 1
ATOM 1097 C C . LEU A 1 140 ? -13.654 4.652 -7.237 1.00 98.44 140 LEU A C 1
ATOM 1099 O O . LEU A 1 140 ? -14.057 3.802 -6.443 1.00 98.44 140 LEU A O 1
ATOM 1103 N N . ALA A 1 141 ? -12.770 4.354 -8.193 1.00 97.50 141 ALA A N 1
ATOM 1104 C CA . ALA A 1 141 ? -12.192 3.022 -8.337 1.00 97.50 141 ALA A CA 1
ATOM 1105 C C . ALA A 1 141 ? -11.413 2.603 -7.081 1.00 97.50 141 ALA A C 1
ATOM 1107 O O . ALA A 1 141 ? -11.511 1.453 -6.656 1.00 97.50 141 ALA A O 1
ATOM 1108 N N . PHE A 1 142 ? -10.672 3.527 -6.464 1.00 97.31 142 PHE A N 1
ATOM 1109 C CA . PHE A 1 142 ? -10.001 3.278 -5.190 1.00 97.31 142 PHE A CA 1
ATOM 1110 C C . PHE A 1 142 ? -10.994 3.073 -4.040 1.00 97.31 142 PHE A C 1
ATOM 1112 O O . PHE A 1 142 ? -10.857 2.103 -3.297 1.00 97.31 142 PHE A O 1
ATOM 1119 N N . THR A 1 143 ? -12.040 3.899 -3.937 1.00 98.31 143 THR A N 1
ATOM 1120 C CA . THR A 1 143 ? -13.125 3.709 -2.958 1.00 98.31 143 THR A CA 1
ATOM 1121 C C . THR A 1 143 ? -13.753 2.317 -3.055 1.00 98.31 143 THR A C 1
ATOM 1123 O O . THR A 1 143 ? -13.953 1.668 -2.031 1.00 98.31 143 THR A O 1
ATOM 1126 N N . ASN A 1 144 ? -14.002 1.811 -4.265 1.00 98.06 144 ASN A N 1
ATOM 1127 C CA . ASN A 1 144 ? -14.549 0.464 -4.452 1.00 98.06 144 ASN A CA 1
ATOM 1128 C C . ASN A 1 144 ? -13.587 -0.637 -3.976 1.00 98.06 144 ASN A C 1
ATOM 1130 O O . ASN A 1 144 ? -14.036 -1.619 -3.387 1.00 98.06 144 ASN A O 1
ATOM 1134 N N . ARG A 1 145 ? -12.270 -0.474 -4.183 1.00 97.31 145 ARG A N 1
ATOM 1135 C CA . ARG A 1 145 ? -11.265 -1.412 -3.649 1.00 97.31 145 ARG A CA 1
ATOM 1136 C C . ARG A 1 145 ? -11.268 -1.427 -2.123 1.00 97.31 145 ARG A C 1
ATOM 1138 O O . ARG A 1 145 ? -11.281 -2.500 -1.531 1.00 97.31 145 ARG A O 1
ATOM 1145 N N . ILE A 1 146 ? -11.319 -0.250 -1.500 1.00 96.94 146 ILE A N 1
ATOM 1146 C CA . ILE A 1 146 ? -11.451 -0.113 -0.044 1.00 96.94 146 ILE A CA 1
ATOM 1147 C C . ILE A 1 146 ? -12.717 -0.818 0.453 1.00 96.94 146 ILE A C 1
ATOM 1149 O O . ILE A 1 146 ? -12.650 -1.559 1.429 1.00 96.94 146 ILE A O 1
ATOM 1153 N N . GLY A 1 147 ? -13.850 -0.625 -0.230 1.00 96.75 147 GLY A N 1
ATOM 1154 C CA . GLY A 1 147 ? -15.107 -1.295 0.105 1.00 96.75 147 GLY A CA 1
ATOM 1155 C C . GLY A 1 147 ? -14.993 -2.820 0.064 1.00 96.75 147 GLY A C 1
ATOM 1156 O O . GLY A 1 147 ? -15.412 -3.487 1.002 1.00 96.75 147 GLY A O 1
ATOM 1157 N N . ALA A 1 148 ? -14.359 -3.378 -0.971 1.00 96.19 148 ALA A N 1
ATOM 1158 C CA . ALA A 1 148 ? -14.146 -4.823 -1.073 1.00 96.19 148 ALA A CA 1
ATOM 1159 C C . ALA A 1 148 ? -13.279 -5.377 0.074 1.00 96.19 148 ALA A C 1
ATOM 1161 O O . ALA A 1 148 ? -13.622 -6.404 0.656 1.00 96.19 148 ALA A O 1
ATOM 1162 N N . ILE A 1 149 ? -12.199 -4.672 0.437 1.00 94.38 149 ILE A N 1
ATOM 1163 C CA . ILE A 1 149 ? -11.347 -5.034 1.581 1.00 94.38 149 ILE A CA 1
ATOM 1164 C C . ILE A 1 149 ? -12.153 -4.981 2.885 1.00 94.38 149 ILE A C 1
ATOM 1166 O O . ILE A 1 149 ? -12.057 -5.889 3.707 1.00 94.38 149 ILE A O 1
ATOM 1170 N N . ALA A 1 150 ? -12.953 -3.933 3.085 1.00 94.25 150 ALA A N 1
ATOM 1171 C CA . ALA A 1 150 ? -13.767 -3.765 4.287 1.00 94.25 150 ALA A CA 1
ATOM 1172 C C . ALA A 1 150 ? -14.767 -4.919 4.484 1.00 94.25 150 ALA A C 1
ATOM 1174 O O . ALA A 1 150 ? -14.853 -5.472 5.582 1.00 94.25 150 ALA A O 1
ATOM 1175 N N . GLU A 1 151 ? -15.458 -5.324 3.414 1.00 93.88 151 GLU A N 1
ATOM 1176 C CA . GLU A 1 151 ? -16.394 -6.455 3.427 1.00 93.88 151 GLU A CA 1
ATOM 1177 C C . GLU A 1 151 ? -15.685 -7.786 3.710 1.00 93.88 151 GLU A C 1
ATOM 1179 O O . GLU A 1 151 ? -16.133 -8.558 4.557 1.00 93.88 151 GLU A O 1
ATOM 1184 N N . GLU A 1 152 ? -14.540 -8.044 3.064 1.00 91.56 152 GLU A N 1
ATOM 1185 C CA . GLU A 1 152 ? -13.740 -9.251 3.314 1.00 91.56 152 GLU A CA 1
ATOM 1186 C C . GLU A 1 152 ? -13.296 -9.345 4.782 1.00 91.56 152 GLU A C 1
ATOM 1188 O O . GLU A 1 152 ? -13.299 -10.420 5.383 1.00 91.56 152 GLU A O 1
ATOM 1193 N N . GLN A 1 153 ? -12.926 -8.209 5.373 1.00 89.94 153 GLN A N 1
ATOM 1194 C CA . GLN A 1 153 ? -12.462 -8.132 6.755 1.00 89.94 153 GLN A CA 1
ATOM 1195 C C . GLN A 1 153 ? -13.602 -8.029 7.783 1.00 89.94 153 GLN A C 1
ATOM 1197 O O . GLN A 1 153 ? -13.354 -8.165 8.984 1.00 89.94 153 GLN A O 1
ATOM 1202 N N . GLY A 1 154 ? -14.841 -7.779 7.350 1.00 90.00 154 GLY A N 1
ATOM 1203 C CA . GLY A 1 154 ? -15.977 -7.520 8.236 1.00 90.00 154 GLY A CA 1
ATOM 1204 C C . GLY A 1 154 ? -15.772 -6.302 9.145 1.00 90.00 154 GLY A C 1
ATOM 1205 O O . GLY A 1 154 ? -16.278 -6.278 10.274 1.00 90.00 154 GLY A O 1
ATOM 1206 N N . HIS A 1 155 ? -15.001 -5.314 8.682 1.00 91.06 155 HIS A N 1
ATOM 1207 C CA . HIS A 1 155 ? -14.681 -4.090 9.412 1.00 91.06 155 HIS A CA 1
ATOM 1208 C C . HIS A 1 155 ? -14.716 -2.898 8.459 1.00 91.06 155 HIS A C 1
ATOM 1210 O O . HIS A 1 155 ? -14.022 -2.889 7.446 1.00 91.06 155 HIS A O 1
ATOM 1216 N N . HIS A 1 156 ? -15.556 -1.912 8.762 1.00 94.44 156 HIS A N 1
ATOM 1217 C CA . HIS A 1 156 ? -15.986 -0.915 7.783 1.00 94.44 156 HIS A CA 1
ATOM 1218 C C . HIS A 1 156 ? -15.492 0.480 8.174 1.00 94.44 156 HIS A C 1
ATOM 1220 O O . HIS A 1 156 ? -15.761 0.909 9.299 1.00 94.44 156 HIS A O 1
ATOM 1226 N N . PRO A 1 157 ? -14.784 1.186 7.277 1.00 96.19 157 PRO A N 1
ATOM 1227 C CA . PRO A 1 157 ? -14.383 2.566 7.496 1.00 96.19 157 PRO A CA 1
ATOM 1228 C C . PRO A 1 157 ? -15.490 3.543 7.077 1.00 96.19 157 PRO A C 1
ATOM 1230 O O . PRO A 1 157 ? -16.347 3.225 6.250 1.00 96.19 157 PRO A O 1
ATOM 1233 N N . ASP A 1 158 ? -15.373 4.781 7.539 1.00 98.00 158 ASP A N 1
ATOM 1234 C CA . ASP A 1 158 ? -16.069 5.913 6.941 1.00 98.00 158 ASP A CA 1
ATOM 1235 C C . ASP A 1 158 ? -15.254 6.439 5.753 1.00 98.00 158 ASP A C 1
ATOM 1237 O O . ASP A 1 158 ? -14.048 6.686 5.859 1.00 98.00 158 ASP A O 1
ATOM 1241 N N . ILE A 1 159 ? -15.911 6.624 4.605 1.00 98.31 159 ILE A N 1
ATOM 1242 C CA . ILE A 1 159 ? -15.258 7.054 3.363 1.00 98.31 159 ILE A CA 1
ATOM 1243 C C . ILE A 1 159 ? -15.907 8.334 2.846 1.00 98.31 159 ILE A C 1
ATOM 1245 O O . ILE A 1 159 ? -17.104 8.385 2.569 1.00 98.31 159 ILE A O 1
ATOM 1249 N N . TYR A 1 160 ? -15.086 9.359 2.640 1.00 98.50 160 TYR A N 1
ATOM 1250 C CA . TYR A 1 160 ? -15.464 10.584 1.949 1.00 98.50 160 TYR A CA 1
ATOM 1251 C C . TYR A 1 160 ? -14.812 10.627 0.563 1.00 98.50 160 TYR A C 1
ATOM 1253 O O . TYR A 1 160 ? -13.593 10.759 0.444 1.00 98.50 160 TYR A O 1
ATOM 1261 N N . LEU A 1 161 ? -15.633 10.540 -0.484 1.00 98.56 161 LEU A N 1
ATOM 1262 C CA . LEU A 1 161 ? -15.217 10.615 -1.886 1.00 98.56 161 LEU A CA 1
ATOM 1263 C C . LEU A 1 161 ? -15.514 12.006 -2.469 1.00 98.56 161 LEU A C 1
ATOM 1265 O O . LEU A 1 161 ? -16.632 12.509 -2.364 1.00 98.56 161 LEU A O 1
ATOM 1269 N N . ALA A 1 162 ? -14.523 12.605 -3.129 1.00 98.25 162 ALA A N 1
ATOM 1270 C CA . ALA A 1 162 ? -14.641 13.856 -3.876 1.00 98.25 162 ALA A CA 1
ATOM 1271 C C . ALA A 1 162 ? -13.780 13.819 -5.155 1.00 98.25 162 ALA A C 1
ATOM 1273 O O . ALA A 1 162 ? -13.052 12.858 -5.404 1.00 98.25 162 ALA A O 1
ATOM 1274 N N . TRP A 1 163 ? -13.858 14.862 -5.993 1.00 97.38 163 TRP A N 1
ATOM 1275 C CA . TRP A 1 163 ? -13.046 14.949 -7.214 1.00 97.38 163 TRP A CA 1
ATOM 1276 C C . TRP A 1 163 ? -11.550 14.845 -6.891 1.00 97.38 163 TRP A C 1
ATOM 1278 O O . TRP A 1 163 ? -11.015 15.692 -6.176 1.00 97.38 163 TRP A O 1
ATOM 1288 N N . GLY A 1 164 ? -10.898 13.799 -7.406 1.00 95.75 164 GLY A N 1
ATOM 1289 C CA . GLY A 1 164 ? -9.473 13.554 -7.195 1.00 95.75 164 GLY A CA 1
ATOM 1290 C C . GLY A 1 164 ? -9.080 13.265 -5.744 1.00 95.75 164 GLY A C 1
ATOM 1291 O O . GLY A 1 164 ? -7.919 13.440 -5.386 1.00 95.75 164 GLY A O 1
ATOM 1292 N N . LYS A 1 165 ? -10.024 12.872 -4.877 1.00 98.06 165 LYS A N 1
ATOM 1293 C CA . LYS A 1 165 ? -9.757 12.721 -3.444 1.00 98.06 165 LYS A CA 1
ATOM 1294 C C . LYS A 1 165 ? -10.599 11.633 -2.788 1.00 98.06 165 LYS A C 1
ATOM 1296 O O . LYS A 1 165 ? -11.818 11.611 -2.945 1.00 98.06 165 LYS A O 1
ATOM 1301 N N . VAL A 1 166 ? -9.958 10.818 -1.955 1.00 98.56 166 VAL A N 1
ATOM 1302 C CA . VAL A 1 166 ? -10.618 9.892 -1.027 1.00 98.56 166 VAL A CA 1
ATOM 1303 C C . VAL A 1 166 ? -10.047 10.105 0.364 1.00 98.56 166 VAL A C 1
ATOM 1305 O O . VAL A 1 166 ? -8.849 9.942 0.569 1.00 98.56 166 VAL A O 1
ATOM 1308 N N . ARG A 1 167 ? -10.890 10.459 1.330 1.00 98.44 167 ARG A N 1
ATOM 1309 C CA . ARG A 1 167 ? -10.506 10.506 2.742 1.00 98.44 167 ARG A CA 1
ATOM 1310 C C . ARG A 1 167 ? -11.139 9.337 3.475 1.00 98.44 167 ARG A C 1
ATOM 1312 O O . ARG A 1 167 ? -12.339 9.110 3.338 1.00 98.44 167 ARG A O 1
ATOM 1319 N N . VAL A 1 168 ? -10.320 8.616 4.226 1.00 98.25 168 VAL A N 1
ATOM 1320 C CA . VAL A 1 168 ? -10.713 7.417 4.961 1.00 98.25 168 VAL A CA 1
ATOM 1321 C C . VAL A 1 168 ? -10.559 7.687 6.445 1.00 98.25 168 VAL A C 1
ATOM 1323 O O . VAL A 1 168 ? -9.501 8.145 6.881 1.00 98.25 168 VAL A O 1
ATOM 1326 N N . THR A 1 169 ? -11.605 7.379 7.203 1.00 98.38 169 THR A N 1
ATOM 1327 C CA . THR A 1 169 ? -11.642 7.483 8.659 1.00 98.38 169 THR A CA 1
ATOM 1328 C C . THR A 1 169 ? -11.969 6.111 9.246 1.00 98.38 169 THR A C 1
ATOM 1330 O O . THR A 1 169 ? -12.950 5.491 8.847 1.00 98.38 169 THR A O 1
ATOM 1333 N N . ILE A 1 170 ? -11.146 5.610 10.171 1.00 96.56 170 ILE A N 1
ATOM 1334 C CA . ILE A 1 170 ? -11.265 4.236 10.691 1.00 96.56 170 ILE A CA 1
ATOM 1335 C C . ILE A 1 170 ? -11.251 4.230 12.216 1.00 96.56 170 ILE A C 1
ATOM 1337 O O . ILE A 1 170 ? -10.334 4.776 12.837 1.00 96.56 170 ILE A O 1
ATOM 1341 N N . TRP A 1 171 ? -12.258 3.594 12.813 1.00 96.00 171 TRP A N 1
ATOM 1342 C CA . TRP A 1 171 ? -12.280 3.226 14.225 1.00 96.00 171 TRP A CA 1
ATOM 1343 C C . TRP A 1 171 ? -13.276 2.093 14.486 1.00 96.00 171 TRP A C 1
ATOM 1345 O O . TRP A 1 171 ? -14.205 1.833 13.718 1.00 96.00 171 TRP A O 1
ATOM 1355 N N . THR A 1 172 ? -13.140 1.457 15.644 1.00 93.75 172 THR A N 1
ATOM 1356 C CA . THR A 1 172 ? -14.045 0.397 16.073 1.00 93.75 172 THR A CA 1
ATOM 1357 C C . THR A 1 172 ? -15.236 0.987 16.833 1.00 93.75 172 THR A C 1
ATOM 1359 O O . THR A 1 172 ? -15.166 1.222 18.042 1.00 93.75 172 THR A O 1
ATOM 1362 N N . HIS A 1 173 ? -16.377 1.183 16.157 1.00 89.25 173 HIS A N 1
ATOM 1363 C CA . HIS A 1 173 ? -17.592 1.771 16.757 1.00 89.25 173 HIS A CA 1
ATOM 1364 C C . HIS A 1 173 ? -18.019 1.112 18.075 1.00 89.25 173 HIS A C 1
ATOM 1366 O O . HIS A 1 173 ? -18.363 1.800 19.031 1.00 89.25 173 HIS A O 1
ATOM 1372 N N . LYS A 1 174 ? -17.978 -0.226 18.149 1.00 88.00 174 LYS A N 1
ATOM 1373 C CA . LYS A 1 174 ? -18.385 -0.972 19.353 1.00 88.00 174 LYS A CA 1
ATOM 1374 C C . LYS A 1 174 ? -17.435 -0.799 20.540 1.00 88.00 174 LYS A C 1
ATOM 1376 O O . LYS A 1 174 ? -17.863 -1.010 21.669 1.00 88.00 174 LYS A O 1
ATOM 1381 N N . ALA A 1 175 ? -16.170 -0.470 20.285 1.00 89.56 175 ALA A N 1
ATOM 1382 C CA . ALA A 1 175 ? -15.193 -0.161 21.324 1.00 89.56 175 ALA A CA 1
ATOM 1383 C C . ALA A 1 175 ? -15.238 1.328 21.706 1.00 89.56 175 ALA A C 1
ATOM 1385 O O . ALA A 1 175 ? -14.849 1.685 22.812 1.00 89.56 175 ALA A O 1
ATOM 1386 N N . GLY A 1 176 ? -15.727 2.195 20.811 1.00 91.50 176 GLY A N 1
ATOM 1387 C CA . GLY A 1 176 ? -15.713 3.645 21.005 1.00 91.50 176 GLY A CA 1
ATOM 1388 C C . GLY A 1 176 ? -14.326 4.263 20.802 1.00 91.50 176 GLY A C 1
ATOM 1389 O O . GLY A 1 176 ? -13.992 5.249 21.453 1.00 91.50 176 GLY A O 1
ATOM 1390 N N . GLY A 1 177 ? -13.494 3.658 19.950 1.00 94.38 177 GLY A N 1
ATOM 1391 C CA . GLY A 1 177 ? -12.164 4.166 19.625 1.00 94.38 177 GLY A CA 1
ATOM 1392 C C . GLY A 1 177 ? -11.323 3.155 18.848 1.00 94.38 177 GLY A C 1
ATOM 1393 O O . GLY A 1 177 ? -11.853 2.182 18.309 1.00 94.38 177 GLY A O 1
ATOM 1394 N N . LEU A 1 178 ? -10.011 3.389 18.813 1.00 95.62 178 LEU A N 1
ATOM 1395 C CA . LEU A 1 178 ? -9.061 2.562 18.074 1.00 95.62 178 LEU A CA 1
ATOM 1396 C C . LEU A 1 178 ? -8.801 1.208 18.734 1.00 95.62 178 LEU A C 1
ATOM 1398 O O . LEU A 1 178 ? -8.537 1.118 19.928 1.00 95.62 178 LEU A O 1
ATOM 1402 N N . THR A 1 179 ? -8.772 0.162 17.924 1.00 94.50 179 THR A N 1
ATOM 1403 C CA . THR A 1 179 ? -8.293 -1.182 18.242 1.00 94.50 179 THR A CA 1
ATOM 1404 C C . THR A 1 179 ? -7.252 -1.603 17.205 1.00 94.50 179 THR A C 1
ATOM 1406 O O . THR A 1 179 ? -7.087 -0.950 16.176 1.00 94.50 179 THR A O 1
ATOM 1409 N N . ARG A 1 180 ? -6.541 -2.718 17.430 1.00 93.00 180 ARG A N 1
ATOM 1410 C CA . ARG A 1 180 ? -5.563 -3.230 16.450 1.00 93.00 180 ARG A CA 1
ATOM 1411 C C . ARG A 1 180 ? -6.201 -3.495 15.078 1.00 93.00 180 ARG A C 1
ATOM 1413 O O . ARG A 1 180 ? -5.540 -3.283 14.067 1.00 93.00 180 ARG A O 1
ATOM 1420 N N . ALA A 1 181 ? -7.480 -3.883 15.037 1.00 92.56 181 ALA A N 1
ATOM 1421 C CA . ALA A 1 181 ? -8.204 -4.130 13.788 1.00 92.56 181 ALA A CA 1
ATOM 1422 C C . ALA A 1 181 ? -8.259 -2.886 12.884 1.00 92.56 181 ALA A C 1
ATOM 1424 O O . ALA A 1 181 ? -8.193 -3.019 11.666 1.00 92.56 181 ALA A O 1
ATOM 1425 N N . ASP A 1 182 ? -8.297 -1.685 13.467 1.00 95.12 182 ASP A N 1
ATOM 1426 C CA . ASP A 1 182 ? -8.285 -0.431 12.708 1.00 95.12 182 ASP A CA 1
ATOM 1427 C C . ASP A 1 182 ? -6.950 -0.224 11.973 1.00 95.12 182 ASP A C 1
ATOM 1429 O O . ASP A 1 182 ? -6.934 0.194 10.817 1.00 95.12 182 ASP A O 1
ATOM 1433 N N . PHE A 1 183 ? -5.828 -0.584 12.606 1.00 95.12 183 PHE A N 1
ATOM 1434 C CA . PHE A 1 183 ? -4.491 -0.501 12.003 1.00 95.12 183 PHE A CA 1
ATOM 1435 C C . PHE A 1 183 ? -4.256 -1.597 10.958 1.00 95.12 183 PHE A C 1
ATOM 1437 O O . PHE A 1 183 ? -3.645 -1.332 9.927 1.00 95.12 183 PHE A O 1
ATOM 1444 N N . VAL A 1 184 ? -4.771 -2.808 11.192 1.00 93.19 184 VAL A N 1
ATOM 1445 C CA . VAL A 1 184 ? -4.754 -3.908 10.210 1.00 93.19 184 VAL A CA 1
ATOM 1446 C C . VAL A 1 184 ? -5.516 -3.506 8.950 1.00 93.19 184 VAL A C 1
ATOM 1448 O O . VAL A 1 184 ? -5.006 -3.647 7.838 1.00 93.19 184 VAL A O 1
ATOM 1451 N N . LEU A 1 185 ? -6.717 -2.951 9.117 1.00 94.62 185 LEU A N 1
ATOM 1452 C CA . LEU A 1 185 ? -7.541 -2.498 8.005 1.00 94.62 185 LEU A CA 1
ATOM 1453 C C . LEU A 1 185 ? -6.875 -1.340 7.241 1.00 94.62 185 LEU A C 1
ATOM 1455 O O . LEU A 1 185 ? -6.784 -1.395 6.015 1.00 94.62 185 LEU A O 1
ATOM 1459 N N . ALA A 1 186 ? -6.332 -0.345 7.952 1.00 95.19 186 ALA A N 1
ATOM 1460 C CA . ALA A 1 186 ? -5.564 0.751 7.357 1.00 95.19 186 ALA A CA 1
ATOM 1461 C C . ALA A 1 186 ? -4.350 0.249 6.551 1.00 95.19 186 ALA A C 1
ATOM 1463 O O . ALA A 1 186 ? -4.095 0.724 5.445 1.00 95.19 186 ALA A O 1
ATOM 1464 N N . ALA A 1 187 ? -3.624 -0.744 7.075 1.00 92.94 187 ALA A N 1
ATOM 1465 C CA . ALA A 1 187 ? -2.461 -1.321 6.410 1.00 92.94 187 ALA A CA 1
ATOM 1466 C C . ALA A 1 187 ? -2.832 -2.061 5.115 1.00 92.94 187 ALA A C 1
ATOM 1468 O O . ALA A 1 187 ? -2.092 -1.966 4.138 1.00 92.94 187 ALA A O 1
ATOM 1469 N N . LYS A 1 188 ? -3.979 -2.756 5.084 1.00 91.31 188 LYS A N 1
ATOM 1470 C CA . LYS A 1 188 ? -4.506 -3.405 3.868 1.00 91.31 188 LYS A CA 1
ATOM 1471 C C . LYS A 1 188 ? -4.899 -2.396 2.791 1.00 91.31 188 LYS A C 1
ATOM 1473 O O . LYS A 1 188 ? -4.666 -2.649 1.618 1.00 91.31 188 LYS A O 1
ATOM 1478 N N . MET A 1 189 ? -5.471 -1.254 3.177 1.00 91.62 189 MET A N 1
ATOM 1479 C CA . MET A 1 189 ? -5.866 -0.198 2.230 1.00 91.62 189 MET A CA 1
ATOM 1480 C C . MET A 1 189 ? -4.673 0.521 1.585 1.00 91.62 189 MET A C 1
ATOM 1482 O O . MET A 1 189 ? -4.832 1.143 0.539 1.00 91.62 189 MET A O 1
ATOM 1486 N N . ASP A 1 190 ? -3.498 0.447 2.212 1.00 87.19 190 ASP A N 1
ATOM 1487 C CA . ASP A 1 190 ? -2.250 1.049 1.733 1.00 87.19 190 ASP A CA 1
ATOM 1488 C C . ASP A 1 190 ? -1.442 0.147 0.779 1.00 87.19 190 ASP A C 1
ATOM 1490 O O . ASP A 1 190 ? -0.352 0.558 0.365 1.00 87.19 190 ASP A O 1
ATOM 1494 N N . GLN A 1 191 ? -1.929 -1.065 0.480 1.00 76.38 191 GLN A N 1
ATOM 1495 C CA . GLN A 1 191 ? -1.313 -1.984 -0.485 1.00 76.38 191 GLN A CA 1
ATOM 1496 C C . GLN A 1 191 ? -1.567 -1.578 -1.940 1.00 76.38 191 GLN A C 1
ATOM 1498 O O . GLN A 1 191 ? -2.659 -1.046 -2.251 1.00 76.38 191 GLN A O 1
#

pLDDT: mean 92.05, std 7.43, range [62.28, 98.56]